Protein AF-A0A151BQZ2-F1 (afdb_monomer_lite)

Structure (mmCIF, N/CA/C/O backbone):
data_AF-A0A151BQZ2-F1
#
_entry.id   AF-A0A151BQZ2-F1
#
loop_
_atom_site.group_PDB
_atom_site.id
_atom_site.type_symbol
_atom_site.label_atom_id
_atom_site.label_alt_id
_atom_site.label_comp_id
_atom_site.label_asym_id
_atom_site.label_entity_id
_atom_site.label_seq_id
_atom_site.pdbx_PDB_ins_code
_atom_site.Cartn_x
_atom_site.Cartn_y
_atom_site.Cartn_z
_atom_site.occupancy
_atom_site.B_iso_or_equiv
_atom_site.auth_seq_id
_atom_site.auth_comp_id
_atom_site.auth_asym_id
_atom_site.auth_atom_id
_atom_site.pdbx_PDB_model_num
ATOM 1 N N . MET A 1 1 ? 20.965 14.943 -30.011 1.00 70.19 1 MET A N 1
ATOM 2 C CA . MET A 1 1 ? 21.160 14.294 -28.690 1.00 70.19 1 MET A CA 1
ATOM 3 C C . MET A 1 1 ? 22.653 14.067 -28.427 1.00 70.19 1 MET A C 1
ATOM 5 O O . MET A 1 1 ? 23.348 13.635 -29.338 1.00 70.19 1 MET A O 1
ATOM 9 N N . LYS A 1 2 ? 23.182 14.399 -27.236 1.00 81.81 2 LYS A N 1
ATOM 10 C CA . LYS A 1 2 ? 24.619 14.229 -26.914 1.00 81.81 2 LYS A CA 1
ATOM 11 C C . LYS A 1 2 ? 24.891 12.818 -26.370 1.00 81.81 2 LYS A C 1
ATOM 13 O O . LYS A 1 2 ? 24.291 12.429 -25.381 1.00 81.81 2 LYS A O 1
ATOM 18 N N . THR A 1 3 ? 25.839 12.090 -26.965 1.00 84.81 3 THR A N 1
ATOM 19 C CA . THR A 1 3 ? 26.200 10.702 -26.587 1.00 84.81 3 THR A CA 1
ATOM 20 C C . THR A 1 3 ? 27.447 10.594 -25.700 1.00 84.81 3 THR A C 1
ATOM 22 O O . THR A 1 3 ? 27.828 9.500 -25.300 1.00 84.81 3 THR A O 1
ATOM 25 N N . LYS A 1 4 ? 28.118 11.715 -25.408 1.00 88.12 4 LYS A N 1
ATOM 26 C CA . LYS A 1 4 ? 29.437 11.742 -24.754 1.00 88.12 4 LYS A CA 1
ATOM 27 C C . LYS A 1 4 ? 29.455 11.094 -23.351 1.00 88.12 4 LYS A C 1
ATOM 29 O O . LYS A 1 4 ? 30.358 10.299 -23.110 1.00 88.12 4 LYS A O 1
ATOM 34 N N . PRO A 1 5 ? 28.475 11.334 -22.453 1.00 89.81 5 PRO A N 1
ATOM 35 C CA . PRO A 1 5 ? 28.454 10.670 -21.143 1.00 89.81 5 PRO A CA 1
ATOM 36 C C . PRO A 1 5 ? 28.381 9.140 -21.241 1.00 89.81 5 PRO A C 1
ATOM 38 O O . PRO A 1 5 ? 29.105 8.442 -20.539 1.00 89.81 5 PRO A O 1
ATOM 41 N N . LEU A 1 6 ? 27.569 8.625 -22.170 1.00 89.31 6 LEU A N 1
ATOM 42 C CA . LEU A 1 6 ? 27.438 7.189 -22.423 1.00 89.31 6 LEU A CA 1
ATOM 43 C C . LEU A 1 6 ? 28.770 6.585 -22.885 1.00 89.31 6 LEU A C 1
ATOM 45 O O . LEU A 1 6 ? 29.186 5.553 -22.372 1.00 89.31 6 LEU A O 1
ATOM 49 N N . GLN A 1 7 ? 29.474 7.254 -23.803 1.00 88.38 7 GLN A N 1
ATOM 50 C CA . GLN A 1 7 ? 30.783 6.800 -24.293 1.00 88.38 7 GLN A CA 1
ATOM 51 C C . GLN A 1 7 ? 31.818 6.692 -23.166 1.00 88.38 7 GLN A C 1
ATOM 53 O O . GLN A 1 7 ? 32.560 5.715 -23.107 1.00 88.38 7 GLN A O 1
ATOM 58 N N . HIS A 1 8 ? 31.851 7.670 -22.254 1.00 90.62 8 HIS A N 1
ATOM 59 C CA . HIS A 1 8 ? 32.726 7.617 -21.082 1.00 90.62 8 HIS A CA 1
ATOM 60 C C . HIS A 1 8 ? 32.358 6.457 -20.151 1.00 90.62 8 HIS A C 1
ATOM 62 O O . HIS A 1 8 ? 33.247 5.718 -19.743 1.00 90.62 8 HIS A O 1
ATOM 68 N N . SER A 1 9 ? 31.067 6.239 -19.887 1.00 93.12 9 SER A N 1
ATOM 69 C CA . SER A 1 9 ? 30.604 5.133 -19.039 1.00 93.12 9 SER A CA 1
ATOM 70 C C . SER A 1 9 ? 31.004 3.758 -19.588 1.00 93.12 9 SER A C 1
ATOM 72 O O . SER A 1 9 ? 31.499 2.925 -18.832 1.00 93.12 9 SER A O 1
ATOM 74 N N . VAL A 1 10 ? 30.880 3.535 -20.903 1.00 93.25 10 VAL A N 1
ATOM 75 C CA . VAL A 1 10 ? 31.318 2.274 -21.528 1.00 93.25 10 VAL A CA 1
ATOM 76 C C . VAL A 1 10 ? 32.838 2.097 -21.446 1.00 93.25 10 VAL A C 1
ATOM 78 O O . VAL A 1 10 ? 33.323 0.986 -21.243 1.00 93.25 10 VAL A O 1
ATOM 81 N N . ASN A 1 11 ? 33.612 3.177 -21.570 1.00 91.81 11 ASN A N 1
ATOM 82 C CA . ASN A 1 11 ? 35.064 3.108 -21.405 1.00 91.81 11 ASN A CA 1
ATOM 83 C C . ASN A 1 11 ? 35.470 2.760 -19.969 1.00 91.81 11 ASN A C 1
ATOM 85 O O . ASN A 1 11 ? 36.360 1.934 -19.799 1.00 91.81 11 ASN A O 1
ATOM 89 N N . GLU A 1 12 ? 34.818 3.332 -18.955 1.00 95.06 12 GLU A N 1
ATOM 90 C CA . GLU A 1 12 ? 35.075 2.975 -17.552 1.00 95.06 12 GLU A CA 1
ATOM 91 C C . GLU A 1 12 ? 34.737 1.506 -17.261 1.00 95.06 12 GLU A C 1
ATOM 93 O O . GLU A 1 12 ? 35.521 0.815 -16.615 1.00 95.06 12 GLU A O 1
ATOM 98 N N . LEU A 1 13 ? 33.636 0.988 -17.816 1.00 95.38 13 LEU A N 1
ATOM 99 C CA . LEU A 1 13 ? 33.268 -0.426 -17.681 1.00 95.38 13 LEU A CA 1
ATOM 100 C C . LEU A 1 13 ? 34.326 -1.356 -18.309 1.00 95.38 13 LEU A C 1
ATOM 102 O O . LEU A 1 13 ? 34.741 -2.344 -17.704 1.00 95.38 13 LEU A O 1
ATOM 106 N N . ARG A 1 14 ? 34.844 -0.991 -19.489 1.00 92.81 14 ARG A N 1
ATOM 107 C CA . ARG A 1 14 ? 35.917 -1.745 -20.158 1.00 92.81 14 ARG A CA 1
ATOM 108 C C . ARG A 1 14 ? 37.260 -1.650 -19.445 1.00 92.81 14 ARG A C 1
ATOM 110 O O . ARG A 1 14 ? 38.003 -2.627 -19.446 1.00 92.81 14 ARG A O 1
ATOM 117 N N . ARG A 1 15 ? 37.574 -0.511 -18.815 1.00 94.94 15 ARG A N 1
ATOM 118 C CA . ARG A 1 15 ? 38.813 -0.327 -18.033 1.00 94.94 15 ARG A CA 1
ATOM 119 C C . ARG A 1 15 ? 38.936 -1.335 -16.894 1.00 94.94 15 ARG A C 1
ATOM 121 O O . ARG A 1 15 ? 40.051 -1.718 -16.562 1.00 94.94 15 ARG A O 1
ATOM 128 N N . ILE A 1 16 ? 37.811 -1.789 -16.344 1.00 97.00 16 ILE A N 1
ATOM 129 C CA . ILE A 1 16 ? 37.768 -2.825 -15.303 1.00 97.00 16 ILE A CA 1
ATOM 130 C C . ILE A 1 16 ? 37.546 -4.244 -15.860 1.00 97.00 16 ILE A C 1
ATOM 132 O O . ILE A 1 16 ? 37.281 -5.166 -15.096 1.00 97.00 16 ILE A O 1
ATOM 136 N N . GLY A 1 17 ? 37.650 -4.434 -17.180 1.00 96.12 17 GLY A N 1
ATOM 137 C CA . GLY A 1 17 ? 37.565 -5.745 -17.830 1.00 96.12 17 GLY A CA 1
ATOM 138 C C . GLY A 1 17 ? 36.151 -6.217 -18.185 1.00 96.12 17 GLY A C 1
ATOM 139 O O . GLY A 1 17 ? 35.987 -7.376 -18.558 1.00 96.12 17 GLY A O 1
ATOM 140 N N . ILE A 1 18 ? 35.130 -5.355 -18.100 1.00 96.62 18 ILE A N 1
ATOM 141 C CA . ILE A 1 18 ? 33.744 -5.716 -18.428 1.00 96.62 18 ILE A CA 1
ATOM 142 C C . ILE A 1 18 ? 33.370 -5.146 -19.805 1.00 96.62 18 ILE A C 1
ATOM 144 O O . ILE A 1 18 ? 33.335 -3.932 -20.012 1.00 96.62 18 ILE A O 1
ATOM 148 N N . GLN A 1 19 ? 33.060 -6.028 -20.757 1.00 94.94 19 GLN A N 1
ATOM 149 C CA . GLN A 1 19 ? 32.532 -5.659 -22.073 1.00 94.94 19 GLN A CA 1
ATOM 150 C C . GLN A 1 19 ? 30.997 -5.742 -22.041 1.00 94.94 19 GLN A C 1
ATOM 152 O O . GLN A 1 19 ? 30.468 -6.823 -21.786 1.00 94.94 19 GLN A O 1
ATOM 157 N N . PRO A 1 20 ? 30.260 -4.644 -22.292 1.00 95.19 20 PRO A N 1
ATOM 158 C CA . PRO A 1 20 ? 28.806 -4.717 -22.371 1.00 95.19 20 PRO A CA 1
ATOM 159 C C . PRO A 1 20 ? 28.365 -5.484 -23.625 1.00 95.19 20 PRO A C 1
ATOM 161 O O . PRO A 1 20 ? 28.900 -5.255 -24.709 1.00 95.19 20 PRO A O 1
ATOM 164 N N . ASP A 1 21 ? 27.354 -6.344 -23.482 1.00 96.00 21 ASP A N 1
ATOM 165 C CA . ASP A 1 21 ? 26.678 -7.033 -24.595 1.00 96.00 21 ASP A CA 1
ATOM 166 C C . ASP A 1 21 ? 25.493 -6.245 -25.167 1.00 96.00 21 ASP A C 1
ATOM 168 O O . ASP A 1 21 ? 25.066 -6.494 -26.295 1.00 96.00 21 ASP A O 1
ATOM 172 N N . ILE A 1 22 ? 24.941 -5.335 -24.360 1.00 97.00 22 ILE A N 1
ATOM 173 C CA . ILE A 1 22 ? 23.770 -4.501 -24.637 1.00 97.00 22 ILE A CA 1
ATOM 174 C C . ILE A 1 22 ? 24.026 -3.111 -24.056 1.00 97.00 22 ILE A C 1
ATOM 176 O O . ILE A 1 22 ? 24.584 -2.982 -22.965 1.00 97.00 22 ILE A O 1
ATOM 180 N N . ILE A 1 23 ? 23.561 -2.067 -24.744 1.00 96.88 23 ILE A N 1
ATOM 181 C CA . ILE A 1 23 ? 23.495 -0.708 -24.200 1.00 96.88 23 ILE A CA 1
ATOM 182 C C . ILE A 1 23 ? 22.044 -0.227 -24.220 1.00 96.88 23 ILE A C 1
ATOM 184 O O . ILE A 1 23 ? 21.424 -0.158 -25.277 1.00 96.88 23 ILE A O 1
ATOM 188 N N . VAL A 1 24 ? 21.527 0.175 -23.055 1.00 96.69 24 VAL A N 1
ATOM 189 C CA . VAL A 1 24 ? 20.210 0.819 -22.926 1.00 96.69 24 VAL A CA 1
ATOM 190 C C . VAL A 1 24 ? 20.401 2.309 -22.648 1.00 96.69 24 VAL A C 1
ATOM 192 O O . VAL A 1 24 ? 20.830 2.711 -21.567 1.00 96.69 24 VAL A O 1
ATOM 195 N N . ALA A 1 25 ? 20.085 3.153 -23.626 1.00 95.44 25 ALA A N 1
ATOM 196 C CA . ALA A 1 25 ? 20.197 4.600 -23.509 1.00 95.44 25 ALA A CA 1
ATOM 197 C C . ALA A 1 25 ? 18.932 5.202 -22.874 1.00 95.44 25 ALA A C 1
ATOM 199 O O . ALA A 1 25 ? 17.860 5.198 -23.482 1.00 95.44 25 ALA A O 1
ATOM 200 N N . ARG A 1 26 ? 19.050 5.777 -21.668 1.00 95.19 26 ARG A N 1
ATOM 201 C CA . ARG A 1 26 ? 17.966 6.548 -21.032 1.00 95.19 26 ARG A CA 1
ATOM 202 C C . ARG A 1 26 ? 17.868 7.943 -21.660 1.00 95.19 26 ARG A C 1
ATOM 204 O O . ARG A 1 26 ? 18.825 8.711 -21.588 1.00 95.19 26 ARG A O 1
ATOM 211 N N . CYS A 1 27 ? 16.732 8.276 -22.274 1.00 93.50 27 CYS A N 1
ATOM 212 C CA . CYS A 1 27 ? 16.537 9.522 -23.039 1.00 93.50 27 CYS A CA 1
ATOM 213 C C . CYS A 1 27 ? 15.151 10.148 -22.809 1.00 93.50 27 CYS A C 1
ATOM 215 O O . CYS A 1 27 ? 14.244 9.492 -22.320 1.00 93.50 27 CYS A O 1
ATOM 217 N N . ARG A 1 28 ? 14.934 11.424 -23.152 1.00 94.19 28 ARG A N 1
ATOM 218 C CA . ARG A 1 28 ? 13.567 11.990 -23.093 1.00 94.19 28 ARG A CA 1
ATOM 219 C C . ARG A 1 28 ? 12.670 11.412 -24.187 1.00 94.19 28 ARG A C 1
ATOM 221 O O . ARG A 1 28 ? 11.546 11.028 -23.903 1.00 94.19 28 ARG A O 1
ATOM 228 N N . GLU A 1 29 ? 13.219 11.288 -25.385 1.00 95.38 29 GLU A N 1
ATOM 229 C CA . GLU A 1 29 ? 12.544 10.830 -26.599 1.00 95.38 29 GLU A CA 1
ATOM 230 C C . GLU A 1 29 ? 13.321 9.669 -27.223 1.00 95.38 29 GLU A C 1
ATOM 232 O O . GLU A 1 29 ? 14.464 9.401 -26.830 1.00 95.38 29 GLU A O 1
ATOM 237 N N . MET A 1 30 ? 12.702 9.005 -28.200 1.00 95.75 30 MET A N 1
ATOM 238 C CA . MET A 1 30 ? 13.332 7.938 -28.971 1.00 95.75 30 MET A CA 1
ATOM 239 C C . MET A 1 30 ? 14.601 8.443 -29.673 1.00 95.75 30 MET A C 1
ATOM 241 O O . MET A 1 30 ? 14.641 9.552 -30.212 1.00 95.75 30 MET A O 1
ATOM 245 N N . ILE A 1 31 ? 15.660 7.634 -29.653 1.00 94.88 31 ILE A N 1
ATOM 246 C CA . ILE A 1 31 ? 16.925 7.971 -30.316 1.00 94.88 31 ILE A CA 1
ATOM 247 C C . ILE A 1 31 ? 16.833 7.750 -31.827 1.00 94.88 31 ILE A C 1
ATOM 249 O O . ILE A 1 31 ? 16.174 6.826 -32.293 1.00 94.88 31 ILE A O 1
ATOM 253 N N . THR A 1 32 ? 17.522 8.591 -32.599 1.00 96.12 32 THR A N 1
ATOM 254 C CA . THR A 1 32 ? 17.603 8.436 -34.056 1.00 96.12 32 THR A CA 1
ATOM 255 C C . THR A 1 32 ? 18.582 7.333 -34.446 1.00 96.12 32 THR A C 1
ATOM 257 O O . THR A 1 32 ? 19.487 6.980 -33.684 1.00 96.12 32 THR A O 1
ATOM 260 N N . GLU A 1 33 ? 18.474 6.853 -35.683 1.00 95.19 33 GLU A N 1
ATOM 261 C CA . GLU A 1 33 ? 19.383 5.837 -36.214 1.00 95.19 33 GLU A CA 1
ATOM 262 C C . GLU A 1 33 ? 20.858 6.280 -36.197 1.00 95.19 33 GLU A C 1
ATOM 264 O O . GLU A 1 33 ? 21.761 5.498 -35.912 1.00 95.19 33 GLU A O 1
ATOM 269 N N . ASP A 1 34 ? 21.131 7.566 -36.419 1.00 95.12 34 ASP A N 1
ATOM 270 C CA . ASP A 1 34 ? 22.487 8.116 -36.309 1.00 95.12 34 ASP A CA 1
ATOM 271 C C . ASP A 1 34 ? 23.064 7.972 -34.900 1.00 95.12 34 ASP A C 1
ATOM 273 O O . ASP A 1 34 ? 24.249 7.670 -34.723 1.00 95.12 34 ASP A O 1
ATOM 277 N N . VAL A 1 35 ? 22.222 8.173 -33.884 1.00 94.94 35 VAL A N 1
ATOM 278 C CA . VAL A 1 35 ? 22.607 8.009 -32.482 1.00 94.94 35 VAL A CA 1
ATOM 279 C C . VAL A 1 35 ? 22.845 6.531 -32.171 1.00 94.94 35 VAL A C 1
ATOM 281 O O . VAL A 1 35 ? 23.851 6.228 -31.530 1.00 94.94 35 VAL A O 1
ATOM 284 N N . ILE A 1 36 ? 22.002 5.625 -32.679 1.00 95.81 36 ILE A N 1
ATOM 285 C CA . ILE A 1 36 ? 22.179 4.166 -32.563 1.00 95.81 36 ILE A CA 1
ATOM 286 C C . ILE A 1 36 ? 23.521 3.739 -33.158 1.00 95.81 36 ILE A C 1
ATOM 288 O O . ILE A 1 36 ? 24.340 3.143 -32.456 1.00 95.81 36 ILE A O 1
ATOM 292 N N . ARG A 1 37 ? 23.804 4.118 -34.413 1.00 95.38 37 ARG A N 1
ATOM 293 C CA . ARG A 1 37 ? 25.077 3.813 -35.095 1.00 95.38 37 ARG A CA 1
ATOM 294 C C . ARG A 1 37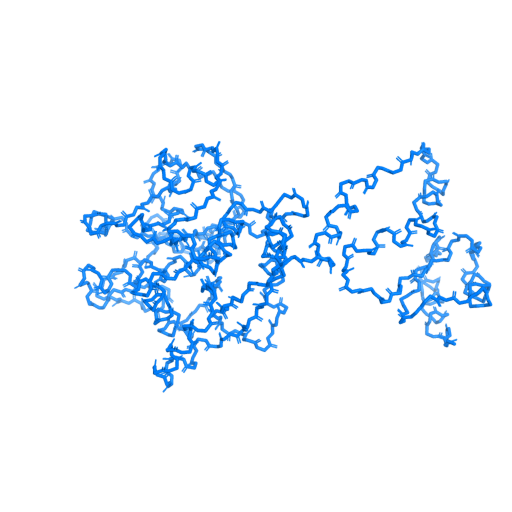 ? 26.282 4.301 -34.303 1.00 95.38 37 ARG A C 1
ATOM 296 O O . ARG A 1 37 ? 27.267 3.580 -34.155 1.00 95.38 37 ARG A O 1
ATOM 303 N N . LYS A 1 38 ? 26.198 5.518 -33.765 1.00 94.50 38 LYS A N 1
ATOM 304 C CA . LYS A 1 38 ? 27.265 6.097 -32.951 1.00 94.50 38 LYS A CA 1
ATOM 305 C C . LYS A 1 38 ? 27.467 5.309 -31.657 1.00 94.50 38 LYS A C 1
ATOM 307 O O . LYS A 1 38 ? 28.601 4.986 -31.322 1.00 94.50 38 LYS A O 1
ATOM 312 N N . ILE A 1 39 ? 26.396 5.000 -30.928 1.00 95.25 39 ILE A N 1
ATOM 313 C CA . ILE A 1 39 ? 26.475 4.231 -29.679 1.00 95.25 39 ILE A CA 1
ATOM 314 C C . ILE A 1 39 ? 27.062 2.839 -29.938 1.00 95.25 39 ILE A C 1
ATOM 316 O O . ILE A 1 39 ? 27.994 2.457 -29.236 1.00 95.25 39 ILE A O 1
ATOM 320 N N . ALA A 1 40 ? 26.589 2.138 -30.970 1.00 95.62 40 ALA A N 1
ATOM 321 C CA . ALA A 1 40 ? 27.089 0.823 -31.368 1.00 95.62 40 ALA A CA 1
ATOM 322 C C . ALA A 1 40 ? 28.599 0.850 -31.664 1.00 95.62 40 ALA A C 1
ATOM 324 O O . ALA A 1 40 ? 29.358 0.054 -31.111 1.00 95.62 40 ALA A O 1
ATOM 325 N N . LEU A 1 41 ? 29.055 1.832 -32.454 1.00 93.62 41 LEU A N 1
ATOM 326 C CA . LEU A 1 41 ? 30.469 2.001 -32.802 1.00 93.62 41 LEU A CA 1
ATOM 327 C C . LEU A 1 41 ? 31.354 2.208 -31.563 1.00 93.62 41 LEU A C 1
ATOM 329 O O . LEU A 1 41 ? 32.346 1.505 -31.385 1.00 93.62 41 LEU A O 1
ATOM 333 N N . PHE A 1 42 ? 30.999 3.160 -30.694 1.00 90.19 42 PHE A N 1
ATOM 334 C CA . PHE A 1 42 ? 31.798 3.453 -29.499 1.00 90.19 42 PHE A CA 1
ATOM 335 C C . PHE A 1 42 ? 31.700 2.354 -28.436 1.00 90.19 42 PHE A C 1
ATOM 337 O O . PHE A 1 42 ? 32.659 2.142 -27.690 1.00 90.19 42 PHE A O 1
ATOM 344 N N . GLY A 1 43 ? 30.557 1.668 -28.372 1.00 91.88 43 GLY A N 1
ATOM 345 C CA . GLY A 1 43 ? 30.331 0.534 -27.486 1.00 91.88 43 GLY A CA 1
ATOM 346 C C . GLY A 1 43 ? 30.988 -0.761 -27.958 1.00 91.88 43 GLY A C 1
ATOM 347 O O . GLY A 1 43 ? 31.163 -1.671 -27.151 1.00 91.88 43 GLY A O 1
ATOM 348 N N . THR A 1 44 ? 31.386 -0.828 -29.233 1.00 93.75 44 THR A N 1
ATOM 349 C CA . THR A 1 44 ? 31.904 -2.047 -29.872 1.00 93.75 44 THR A CA 1
ATOM 350 C C . THR A 1 44 ? 30.892 -3.199 -29.765 1.00 93.75 44 THR A C 1
ATOM 352 O O . THR A 1 44 ? 31.245 -4.334 -29.465 1.00 93.75 44 THR A O 1
ATOM 355 N N . ILE A 1 45 ? 29.613 -2.886 -29.995 1.00 95.25 45 ILE A N 1
ATOM 356 C CA . ILE A 1 45 ? 28.490 -3.834 -29.985 1.00 95.25 45 ILE A CA 1
ATOM 357 C C . ILE A 1 45 ? 27.684 -3.709 -31.283 1.00 95.25 45 ILE A C 1
ATOM 359 O O . ILE A 1 45 ? 27.746 -2.659 -31.932 1.00 95.25 45 ILE A O 1
ATOM 363 N N . PRO A 1 46 ? 26.929 -4.743 -31.691 1.00 96.75 46 PRO A N 1
ATOM 364 C CA . PRO A 1 46 ? 26.088 -4.649 -32.878 1.00 96.75 46 PRO A CA 1
ATOM 365 C C . PRO A 1 46 ? 24.938 -3.641 -32.685 1.00 96.75 46 PRO A C 1
ATOM 367 O O . PRO A 1 46 ? 24.572 -3.295 -31.561 1.00 96.75 46 PRO A O 1
ATOM 370 N N . ARG A 1 47 ? 24.370 -3.129 -33.786 1.00 96.56 47 ARG A N 1
ATOM 371 C CA . ARG A 1 47 ? 23.332 -2.074 -33.740 1.00 96.56 47 ARG A CA 1
ATOM 372 C C . ARG A 1 47 ? 22.059 -2.563 -33.061 1.00 96.56 47 ARG A C 1
ATOM 374 O O . ARG A 1 47 ? 21.476 -1.829 -32.274 1.00 96.56 47 ARG A O 1
ATOM 381 N N . GLU A 1 48 ? 21.692 -3.814 -33.309 1.00 96.25 48 GLU A N 1
ATOM 382 C CA . GLU A 1 48 ? 20.564 -4.501 -32.679 1.00 96.25 48 GLU A CA 1
ATOM 383 C C . GLU A 1 48 ? 20.722 -4.705 -31.160 1.00 96.25 48 GLU A C 1
ATOM 385 O O . GLU A 1 48 ? 19.781 -5.140 -30.509 1.00 96.25 48 GLU A O 1
ATOM 390 N N . ALA A 1 49 ? 21.887 -4.383 -30.585 1.00 97.50 49 ALA A N 1
ATOM 391 C CA . ALA A 1 49 ? 22.144 -4.413 -29.145 1.00 97.50 49 ALA A CA 1
ATOM 392 C C . ALA A 1 49 ? 22.008 -3.040 -28.464 1.00 97.50 49 ALA A C 1
ATOM 394 O O . ALA A 1 49 ? 22.324 -2.896 -27.278 1.00 97.50 49 ALA A O 1
ATOM 395 N N . VAL A 1 50 ? 21.603 -2.010 -29.212 1.00 97.75 50 VAL A N 1
ATOM 396 C CA . VAL A 1 50 ? 21.390 -0.656 -28.699 1.00 97.75 50 VAL A CA 1
ATOM 397 C C . VAL A 1 50 ? 19.893 -0.401 -28.575 1.00 97.75 50 VAL A C 1
ATOM 399 O O . VAL A 1 50 ? 19.193 -0.293 -29.576 1.00 97.75 50 VAL A O 1
ATOM 402 N N . PHE A 1 51 ? 19.420 -0.231 -27.344 1.00 98.06 51 PHE A N 1
ATOM 403 C CA . PHE A 1 51 ? 18.015 0.047 -27.039 1.00 98.06 51 PHE A CA 1
ATOM 404 C C . PHE A 1 51 ? 17.851 1.430 -26.416 1.00 98.06 51 PHE A C 1
ATOM 406 O O . PHE A 1 51 ? 18.766 1.975 -25.792 1.00 98.06 51 PHE A O 1
ATOM 413 N N . CYS A 1 52 ? 16.659 1.998 -26.536 1.00 97.25 52 CYS A N 1
ATOM 414 C CA . CYS A 1 52 ? 16.285 3.265 -25.933 1.00 97.25 52 CYS A CA 1
ATOM 415 C C . CYS A 1 52 ? 15.214 3.068 -24.863 1.00 97.25 52 CYS A C 1
ATOM 417 O O . CYS A 1 52 ? 14.103 2.621 -25.136 1.00 97.25 52 CYS A O 1
ATOM 419 N N . SER A 1 53 ? 15.531 3.481 -23.639 1.00 96.88 53 SER A N 1
ATOM 420 C CA . SER A 1 53 ? 14.544 3.673 -22.580 1.00 96.88 53 SER A CA 1
ATOM 421 C C . SER A 1 53 ? 14.162 5.154 -22.561 1.00 96.88 53 SER A C 1
ATOM 423 O O . SER A 1 53 ? 14.788 5.972 -21.873 1.00 96.88 53 SER A O 1
ATOM 425 N N . TYR A 1 54 ? 13.189 5.541 -23.386 1.00 95.94 54 TYR A N 1
ATOM 426 C CA . TYR A 1 54 ? 12.706 6.923 -23.432 1.00 95.94 54 TYR A CA 1
ATOM 427 C C . TYR A 1 54 ? 11.686 7.213 -22.320 1.00 95.94 54 TYR A C 1
ATOM 429 O O . TYR A 1 54 ? 11.211 6.303 -21.640 1.00 95.94 54 TYR A O 1
ATOM 437 N N . THR A 1 55 ? 11.402 8.493 -22.054 1.00 95.56 55 THR A N 1
ATOM 438 C CA . THR A 1 55 ? 10.449 8.866 -21.001 1.00 95.56 55 THR A CA 1
ATOM 439 C C . THR A 1 55 ? 9.042 8.461 -21.423 1.00 95.56 55 THR A C 1
ATOM 441 O O . THR A 1 55 ? 8.558 8.892 -22.464 1.00 95.56 55 THR A O 1
ATOM 444 N N . VAL A 1 56 ? 8.386 7.660 -20.589 1.00 94.38 56 VAL A N 1
ATOM 445 C CA . VAL A 1 56 ? 6.997 7.221 -20.758 1.00 94.38 56 VAL A CA 1
ATOM 446 C C . VAL A 1 56 ? 6.158 7.651 -19.551 1.00 94.38 56 VAL A C 1
ATOM 448 O O . VAL A 1 56 ? 6.725 7.809 -18.467 1.00 94.38 56 VAL A O 1
ATOM 451 N N . PRO A 1 57 ? 4.829 7.827 -19.702 1.00 89.38 57 PRO A N 1
ATOM 452 C CA . PRO A 1 57 ? 3.954 8.245 -18.601 1.00 89.38 57 PRO A CA 1
ATOM 453 C C . PRO A 1 57 ? 3.934 7.267 -17.419 1.00 89.38 57 PRO A C 1
ATOM 455 O O . PRO A 1 57 ? 3.694 7.673 -16.286 1.00 89.38 57 PRO A O 1
ATOM 458 N N . SER A 1 58 ? 4.195 5.982 -17.677 1.00 92.38 58 SER A N 1
ATOM 459 C CA . SER A 1 58 ? 4.165 4.919 -16.676 1.00 92.38 58 SER A CA 1
ATOM 460 C C . SER A 1 58 ? 5.350 3.968 -16.826 1.00 92.38 58 SER A C 1
ATOM 462 O O . SER A 1 58 ? 5.659 3.510 -17.928 1.00 92.38 58 SER A O 1
ATOM 464 N N . VAL A 1 59 ? 5.983 3.606 -15.703 1.00 93.25 59 VAL A N 1
ATOM 465 C CA . VAL A 1 59 ? 7.081 2.622 -15.667 1.00 93.25 59 VAL A CA 1
ATOM 466 C C . VAL A 1 59 ? 6.650 1.259 -16.218 1.00 93.25 59 VAL A C 1
ATOM 468 O O . VAL A 1 59 ? 7.455 0.552 -16.819 1.00 93.25 59 VAL A O 1
ATOM 471 N N . TYR A 1 60 ? 5.364 0.915 -16.112 1.00 95.56 60 TYR A N 1
ATOM 472 C CA . TYR A 1 60 ? 4.829 -0.347 -16.626 1.00 95.56 60 TYR A CA 1
ATOM 473 C C . TYR A 1 60 ? 4.833 -0.428 -18.156 1.00 95.56 60 TYR A C 1
ATOM 475 O O . TYR A 1 60 ? 4.723 -1.518 -18.709 1.00 95.56 60 TYR A O 1
ATOM 483 N N . LYS A 1 61 ? 5.006 0.696 -18.859 1.00 95.88 61 LYS A N 1
ATOM 484 C CA . LYS A 1 61 ? 5.165 0.724 -20.318 1.00 95.88 61 LYS A CA 1
ATOM 485 C C . LYS A 1 61 ? 6.588 0.382 -20.763 1.00 95.88 61 LYS A C 1
ATOM 487 O O . LYS A 1 61 ? 6.779 -0.041 -21.898 1.00 95.88 61 LYS A O 1
ATOM 492 N N . VAL A 1 62 ? 7.578 0.508 -19.870 1.00 96.62 62 VAL A N 1
ATOM 493 C CA . VAL A 1 62 ? 9.001 0.279 -20.178 1.00 96.62 62 VAL A CA 1
ATOM 494 C C . VAL A 1 62 ? 9.271 -1.122 -20.754 1.00 96.62 62 VAL A C 1
ATOM 496 O O . VAL A 1 62 ? 9.960 -1.199 -21.769 1.00 96.62 62 VAL A O 1
ATOM 499 N N . PRO A 1 63 ? 8.722 -2.224 -20.201 1.00 95.44 63 PRO A N 1
ATOM 500 C CA . PRO A 1 63 ? 8.911 -3.549 -20.791 1.00 95.44 63 PRO A CA 1
ATOM 501 C C . PRO A 1 63 ? 8.386 -3.654 -22.229 1.00 95.44 63 PRO A C 1
ATOM 503 O O . PRO A 1 63 ? 9.068 -4.222 -23.074 1.00 95.44 63 PRO A O 1
ATOM 506 N N . LEU A 1 64 ? 7.224 -3.053 -22.522 1.00 95.88 64 LEU A N 1
ATOM 507 C CA . LEU A 1 64 ? 6.613 -3.084 -23.856 1.00 95.88 64 LEU A CA 1
ATOM 508 C C . LEU A 1 64 ? 7.477 -2.351 -24.884 1.00 95.88 64 LEU A C 1
ATOM 510 O O . LEU A 1 64 ? 7.768 -2.905 -25.934 1.00 95.88 64 LEU A O 1
ATOM 514 N N . ILE A 1 65 ? 7.941 -1.138 -24.563 1.00 96.12 65 ILE A N 1
ATOM 515 C CA . ILE A 1 65 ? 8.736 -0.335 -25.508 1.00 96.12 65 ILE A CA 1
ATOM 516 C C . ILE A 1 65 ? 10.113 -0.947 -25.776 1.00 96.12 65 ILE A C 1
ATOM 518 O O . ILE A 1 65 ? 10.669 -0.753 -26.853 1.00 96.12 65 ILE A O 1
ATOM 522 N N . LEU A 1 66 ? 10.699 -1.647 -24.799 1.00 96.75 66 LEU A N 1
ATOM 523 C CA . LEU A 1 66 ? 11.990 -2.314 -24.970 1.00 96.75 66 LEU A CA 1
ATOM 524 C C . LEU A 1 66 ? 11.831 -3.580 -25.813 1.00 96.75 66 LEU A C 1
ATOM 526 O O . LEU A 1 66 ? 12.668 -3.858 -26.669 1.00 96.75 66 LEU A O 1
ATOM 530 N N . ASP A 1 67 ? 10.745 -4.321 -25.607 1.00 95.25 67 ASP A N 1
ATOM 531 C CA . ASP A 1 67 ? 10.449 -5.509 -26.401 1.00 95.25 67 ASP A CA 1
ATOM 532 C C . ASP A 1 67 ? 10.043 -5.165 -27.842 1.00 95.25 67 ASP A C 1
ATOM 534 O O . ASP A 1 67 ? 10.504 -5.819 -28.770 1.00 95.25 67 ASP A O 1
ATOM 538 N N . GLU A 1 68 ? 9.308 -4.066 -28.057 1.00 94.94 68 GLU A N 1
ATOM 539 C CA . GLU A 1 68 ? 9.000 -3.516 -29.391 1.00 94.94 68 GLU A CA 1
ATOM 540 C C . GLU A 1 68 ? 10.265 -3.126 -30.181 1.00 94.94 68 GLU A C 1
ATOM 542 O O . GLU A 1 68 ? 10.249 -3.119 -31.410 1.00 94.94 68 GLU A O 1
ATOM 547 N N . GLN A 1 69 ? 11.382 -2.854 -29.495 1.00 96.50 69 GLN A N 1
ATOM 548 C CA . GLN A 1 69 ? 12.700 -2.636 -30.108 1.00 96.50 69 GLN A CA 1
ATOM 549 C C . GLN A 1 69 ? 13.489 -3.939 -30.352 1.00 96.50 69 GLN A C 1
ATOM 551 O O . GLN A 1 69 ? 14.614 -3.884 -30.843 1.00 96.50 69 GLN A O 1
ATOM 556 N N . GLY A 1 70 ? 12.941 -5.106 -30.000 1.00 95.00 70 GLY A N 1
ATOM 557 C CA . GLY A 1 70 ? 13.577 -6.417 -30.172 1.00 95.00 70 GLY A CA 1
ATOM 558 C C . GLY A 1 70 ? 14.488 -6.853 -29.018 1.00 95.00 70 GLY A C 1
ATOM 559 O O . GLY A 1 70 ? 15.260 -7.802 -29.176 1.00 95.00 70 GLY A O 1
ATOM 560 N N . MET A 1 71 ? 14.424 -6.196 -27.849 1.00 95.94 71 MET A N 1
ATOM 561 C CA . MET A 1 71 ? 15.331 -6.493 -26.729 1.00 95.94 71 MET A CA 1
ATOM 562 C C . MET A 1 71 ? 15.195 -7.927 -26.210 1.00 95.94 71 MET A C 1
ATOM 564 O O . MET A 1 71 ? 16.211 -8.585 -25.971 1.00 95.94 71 MET A O 1
ATOM 568 N N . GLY A 1 72 ? 13.967 -8.437 -26.066 1.00 94.50 72 GLY A N 1
ATOM 569 C CA . GLY A 1 72 ? 13.727 -9.811 -25.621 1.00 94.50 72 GLY A CA 1
ATOM 570 C C . GLY A 1 72 ? 14.318 -10.849 -26.579 1.00 94.50 72 GLY A C 1
ATOM 571 O O . GLY A 1 72 ? 15.016 -11.772 -26.148 1.00 94.50 72 GLY A O 1
ATOM 572 N N . GLU A 1 73 ? 14.109 -10.662 -27.886 1.00 94.19 73 GLU A N 1
ATOM 573 C CA . GLU A 1 73 ? 14.654 -11.536 -28.931 1.00 94.19 73 GLU A CA 1
ATOM 574 C C . GLU A 1 73 ? 16.187 -11.510 -28.954 1.00 94.19 73 GLU A C 1
ATOM 576 O O . GLU A 1 73 ? 16.823 -12.570 -28.992 1.00 94.19 73 GLU A O 1
ATOM 581 N N . TYR A 1 74 ? 16.793 -10.322 -28.859 1.00 95.94 74 TYR A N 1
ATOM 582 C CA . TYR A 1 74 ? 18.247 -10.181 -28.821 1.00 95.94 74 TYR A CA 1
ATOM 583 C C . TYR A 1 74 ? 18.859 -10.894 -27.607 1.00 95.94 74 TYR A C 1
ATOM 585 O O . TYR A 1 74 ? 19.837 -11.629 -27.758 1.00 95.94 74 TYR A O 1
ATOM 593 N N . ILE A 1 75 ? 18.266 -10.740 -26.415 1.00 95.44 75 ILE A N 1
ATOM 594 C CA . ILE A 1 75 ? 18.729 -11.421 -25.194 1.00 95.44 75 ILE A CA 1
ATOM 595 C C . ILE A 1 75 ? 18.662 -12.944 -25.362 1.00 95.44 75 ILE A C 1
ATOM 597 O O . ILE A 1 75 ? 19.639 -13.631 -25.055 1.00 95.44 75 ILE A O 1
ATOM 601 N N . CYS A 1 76 ? 17.554 -13.478 -25.890 1.00 95.50 76 CYS A N 1
ATOM 602 C CA . CYS A 1 76 ? 17.414 -14.920 -26.112 1.00 95.50 76 CYS A CA 1
ATOM 603 C C . CYS A 1 76 ? 18.480 -15.443 -27.079 1.00 95.50 76 CYS A C 1
ATOM 605 O O . CYS A 1 76 ? 19.162 -16.421 -26.774 1.00 95.50 76 CYS A O 1
ATOM 607 N N . LYS A 1 77 ? 18.688 -14.747 -28.205 1.00 94.56 77 LYS A N 1
ATOM 608 C CA . LYS A 1 77 ? 19.730 -15.083 -29.183 1.00 94.56 77 LYS A CA 1
ATOM 609 C C . LYS A 1 77 ? 21.124 -15.051 -28.552 1.00 94.56 77 LYS A C 1
ATOM 611 O O . LYS A 1 77 ? 21.899 -15.986 -28.732 1.00 94.56 77 LYS A O 1
ATOM 616 N N . ARG A 1 78 ? 21.445 -13.997 -27.794 1.00 95.06 78 ARG A N 1
ATOM 617 C CA . ARG A 1 78 ? 22.773 -13.795 -27.191 1.00 95.06 78 ARG A CA 1
ATOM 618 C C . ARG A 1 78 ? 23.120 -14.859 -26.150 1.00 95.06 78 ARG A C 1
ATOM 620 O O . ARG A 1 78 ? 24.289 -15.236 -26.055 1.00 95.06 78 ARG A O 1
ATOM 627 N N . LEU A 1 79 ? 22.121 -15.329 -25.402 1.00 96.62 79 LEU A N 1
ATOM 628 C CA . LEU A 1 79 ? 22.247 -16.361 -24.368 1.00 96.62 79 LEU A CA 1
ATOM 629 C C . LEU A 1 79 ? 21.993 -17.787 -24.886 1.00 96.62 79 LEU A C 1
ATOM 631 O O . LEU A 1 79 ? 22.038 -18.726 -24.098 1.00 96.62 79 LEU A O 1
ATOM 635 N N . SER A 1 80 ? 21.738 -17.967 -26.188 1.00 96.56 80 SER A N 1
ATOM 636 C CA . SER A 1 80 ? 21.362 -19.262 -26.786 1.00 96.56 80 SER A CA 1
ATOM 637 C C . SER A 1 80 ? 20.134 -19.907 -26.124 1.00 96.56 80 SER A C 1
ATOM 639 O O . SER A 1 80 ? 20.054 -21.126 -25.977 1.00 96.56 80 SER A O 1
ATOM 641 N N . LEU A 1 81 ? 19.169 -19.083 -25.708 1.00 96.12 81 LEU A N 1
ATOM 642 C CA . LEU A 1 81 ? 17.899 -19.536 -25.146 1.00 96.12 81 LEU A CA 1
ATOM 643 C C . LEU A 1 81 ? 16.879 -19.814 -26.263 1.00 96.12 81 LEU A C 1
ATOM 645 O O . LEU A 1 81 ? 16.911 -19.147 -27.302 1.00 96.12 81 LEU A O 1
ATOM 649 N N . PRO A 1 82 ? 15.936 -20.755 -26.060 1.00 92.56 82 PRO A N 1
ATOM 650 C CA . PRO A 1 82 ? 14.863 -21.002 -27.015 1.00 92.56 82 PRO A CA 1
ATOM 651 C C . PRO A 1 82 ? 14.060 -19.731 -27.301 1.00 92.56 82 PRO A C 1
ATOM 653 O O . PRO A 1 82 ? 13.644 -19.030 -26.376 1.00 92.56 82 PRO A O 1
ATOM 656 N N . LYS A 1 83 ? 13.797 -19.456 -28.584 1.00 84.56 83 LYS A N 1
ATOM 657 C CA . LYS A 1 83 ? 12.911 -18.357 -28.975 1.00 84.56 83 LYS A CA 1
ATOM 658 C C . LYS A 1 83 ? 11.502 -18.644 -28.459 1.00 84.56 83 LYS A C 1
ATOM 660 O O . LYS A 1 83 ? 10.930 -19.694 -28.751 1.00 84.56 83 LYS A O 1
ATOM 665 N N . LYS A 1 84 ? 10.941 -17.696 -27.711 1.00 83.81 84 LYS A N 1
ATOM 666 C CA . LYS A 1 84 ? 9.558 -17.732 -27.239 1.00 83.81 84 LYS A CA 1
ATOM 667 C C . LYS A 1 84 ? 8.905 -16.386 -27.514 1.00 83.81 84 LYS A C 1
ATOM 669 O O . LYS A 1 84 ? 9.436 -15.359 -27.109 1.00 83.81 84 LYS A O 1
ATOM 674 N N . GLU A 1 85 ? 7.755 -16.415 -28.174 1.00 86.00 85 GLU A N 1
ATOM 675 C CA . GLU A 1 85 ? 6.911 -15.233 -28.352 1.00 86.00 85 GLU A CA 1
ATOM 676 C C . GLU A 1 85 ? 6.361 -14.795 -26.978 1.00 86.00 85 GLU A C 1
ATOM 678 O O . GLU A 1 85 ? 5.732 -15.609 -26.282 1.00 86.00 85 GLU A O 1
ATOM 683 N N . PRO A 1 86 ? 6.616 -13.553 -26.532 1.00 88.19 86 PRO A N 1
ATOM 684 C CA . PRO A 1 86 ? 6.107 -13.066 -25.260 1.00 88.19 86 PRO A CA 1
ATOM 685 C C . PRO A 1 86 ? 4.591 -12.838 -25.326 1.00 88.19 86 PRO A C 1
ATOM 687 O O . PRO A 1 86 ? 4.065 -12.197 -26.234 1.00 88.19 86 PRO A O 1
ATOM 690 N N . SER A 1 87 ? 3.867 -13.328 -24.317 1.00 91.75 87 SER A N 1
ATOM 691 C CA . SER A 1 87 ? 2.436 -13.042 -24.171 1.00 91.75 87 SER A CA 1
ATOM 692 C C . SER A 1 87 ? 2.240 -11.731 -23.414 1.00 91.75 87 SER A C 1
ATOM 694 O O . SER A 1 87 ? 2.295 -11.689 -22.186 1.00 91.75 87 SER A O 1
ATOM 696 N N . TRP A 1 88 ? 2.002 -10.648 -24.153 1.00 94.31 88 TRP A N 1
ATOM 697 C CA . TRP A 1 88 ? 1.808 -9.310 -23.586 1.00 94.31 88 TRP A CA 1
ATOM 698 C C . TRP A 1 88 ? 0.353 -8.959 -23.258 1.00 94.31 88 TRP A C 1
ATOM 700 O O . TRP A 1 88 ? 0.101 -7.862 -22.768 1.00 94.31 88 TRP A O 1
ATOM 710 N N . GLY A 1 89 ? -0.610 -9.847 -23.525 1.00 95.25 89 GLY A N 1
ATOM 711 C CA . GLY A 1 89 ? -2.042 -9.532 -23.439 1.00 95.25 89 GLY A CA 1
ATOM 712 C C . GLY A 1 89 ? -2.463 -8.961 -22.082 1.00 95.25 89 GLY A C 1
ATOM 713 O O . GLY A 1 89 ? -3.054 -7.884 -22.020 1.00 95.25 89 GLY A O 1
ATOM 714 N N . ASP A 1 90 ? -2.124 -9.653 -20.994 1.00 94.06 90 ASP A N 1
ATOM 715 C CA . ASP A 1 90 ? -2.484 -9.245 -19.629 1.00 94.06 90 ASP A CA 1
ATOM 716 C C . ASP A 1 90 ? -1.785 -7.941 -19.229 1.00 94.06 90 ASP A C 1
ATOM 718 O O . ASP A 1 90 ? -2.402 -7.039 -18.662 1.00 94.06 90 ASP A O 1
ATOM 722 N N . TRP A 1 91 ? -0.509 -7.810 -19.595 1.00 95.94 91 TRP A N 1
ATOM 723 C CA . TRP A 1 91 ? 0.297 -6.633 -19.289 1.00 95.94 91 TRP A CA 1
ATOM 724 C C . TRP A 1 91 ? -0.190 -5.391 -20.040 1.00 95.94 91 TRP A C 1
ATOM 726 O O . TRP A 1 91 ? -0.337 -4.334 -19.434 1.00 95.94 91 TRP A O 1
ATOM 736 N N . ARG A 1 92 ? -0.518 -5.514 -21.336 1.00 95.81 92 ARG A N 1
ATOM 737 C CA . ARG A 1 92 ? -1.103 -4.422 -22.130 1.00 95.81 92 ARG A CA 1
ATOM 738 C C . ARG A 1 92 ? -2.435 -3.970 -21.536 1.00 95.81 92 ARG A C 1
ATOM 740 O O . ARG A 1 92 ? -2.637 -2.771 -21.402 1.00 95.81 92 ARG A O 1
ATOM 747 N N . ARG A 1 93 ? -3.303 -4.896 -21.101 1.00 95.06 93 ARG A N 1
ATOM 748 C CA . ARG A 1 93 ? -4.562 -4.538 -20.414 1.00 95.06 93 ARG A CA 1
ATOM 749 C C . ARG A 1 93 ? -4.321 -3.802 -19.098 1.00 95.06 93 ARG A C 1
ATOM 751 O O . ARG A 1 93 ? -5.044 -2.861 -18.790 1.00 95.06 93 ARG A O 1
ATOM 758 N N . PHE A 1 94 ? -3.318 -4.209 -18.326 1.00 95.81 94 PHE A N 1
ATOM 759 C CA . PHE A 1 94 ? -2.952 -3.511 -17.096 1.00 95.81 94 PHE A CA 1
ATOM 760 C C . PHE A 1 94 ? -2.403 -2.100 -17.365 1.00 95.81 94 PHE A C 1
ATOM 762 O O . PHE A 1 94 ? -2.837 -1.147 -16.722 1.00 95.81 94 PHE A O 1
ATOM 769 N N . VAL A 1 95 ? -1.496 -1.948 -18.336 1.00 96.06 95 VAL A N 1
ATOM 770 C CA . VAL A 1 95 ? -0.968 -0.634 -18.745 1.00 96.06 95 VAL A CA 1
ATOM 771 C C . VAL A 1 95 ? -2.099 0.271 -19.234 1.00 96.06 95 VAL A C 1
ATOM 773 O O . VAL A 1 95 ? -2.161 1.425 -18.825 1.00 96.06 95 VAL A O 1
ATOM 776 N N . GLU A 1 96 ? -3.031 -0.264 -20.021 1.00 95.12 96 GLU A N 1
ATOM 777 C CA . GLU A 1 96 ? -4.205 0.465 -20.509 1.00 95.12 96 GLU A CA 1
ATOM 778 C C . GLU A 1 96 ? -5.085 0.977 -19.359 1.00 95.12 96 GLU A C 1
ATOM 780 O O . GLU A 1 96 ? -5.454 2.148 -19.340 1.00 95.12 96 GLU A O 1
ATOM 785 N N . LYS A 1 97 ? -5.356 0.139 -18.347 1.00 95.44 97 LYS A N 1
ATOM 786 C CA . LYS A 1 97 ? -6.094 0.539 -17.133 1.00 95.44 97 LYS A CA 1
ATOM 787 C C . LYS A 1 97 ? -5.403 1.681 -16.366 1.00 95.44 97 LYS A C 1
ATOM 789 O O . LYS A 1 97 ? -6.086 2.497 -15.752 1.00 95.44 97 LYS A O 1
ATOM 794 N N . ILE A 1 98 ? -4.068 1.734 -16.383 1.00 95.06 98 ILE A N 1
ATOM 795 C CA . ILE A 1 98 ? -3.275 2.796 -15.739 1.00 95.06 98 ILE A CA 1
ATOM 796 C C . ILE A 1 98 ? -3.275 4.088 -16.571 1.00 95.06 98 ILE A C 1
ATOM 798 O O . ILE A 1 98 ? -3.414 5.175 -16.007 1.00 95.06 98 ILE A O 1
ATOM 802 N N . GLU A 1 99 ? -3.084 3.993 -17.890 1.00 94.81 99 GLU A N 1
ATOM 803 C CA . GLU A 1 99 ? -2.984 5.167 -18.771 1.00 94.81 99 GLU A CA 1
ATOM 804 C C . GLU A 1 99 ? -4.360 5.808 -19.031 1.00 94.81 99 GLU A C 1
ATOM 806 O O . GLU A 1 99 ? -4.457 7.039 -19.035 1.00 94.81 99 GLU A O 1
ATOM 811 N N . ASN A 1 100 ? -5.422 4.998 -19.134 1.00 95.81 100 ASN A N 1
ATOM 812 C CA . ASN A 1 100 ? -6.784 5.423 -19.481 1.00 95.81 100 ASN A CA 1
ATOM 813 C C . ASN A 1 100 ? -7.825 5.064 -18.392 1.00 95.81 100 ASN A C 1
ATOM 815 O O . ASN A 1 100 ? -8.743 4.272 -18.632 1.00 95.81 100 ASN A O 1
ATOM 819 N N . PRO A 1 101 ? -7.713 5.638 -17.178 1.00 96.19 101 PRO A N 1
ATOM 820 C CA . PRO A 1 101 ? -8.683 5.426 -16.111 1.00 96.19 101 PRO A CA 1
ATOM 821 C C . PRO A 1 101 ? -10.012 6.135 -16.414 1.00 96.19 101 PRO A C 1
ATOM 823 O O . PRO A 1 101 ? -10.043 7.194 -17.039 1.00 96.19 101 PRO A O 1
ATOM 826 N N . ARG A 1 102 ? -11.122 5.561 -15.937 1.00 97.00 102 ARG A N 1
ATOM 827 C CA . ARG A 1 102 ? -12.480 6.119 -16.095 1.00 97.00 102 ARG A CA 1
ATOM 828 C C . ARG A 1 102 ? -12.845 7.116 -15.001 1.00 97.00 102 ARG A C 1
ATOM 830 O O . ARG A 1 102 ? -13.703 7.968 -15.211 1.00 97.00 102 ARG A O 1
ATOM 837 N N . TYR A 1 103 ? -12.229 6.968 -13.836 1.00 98.00 103 TYR A N 1
ATOM 838 C CA . TYR A 1 103 ? -12.516 7.749 -12.641 1.00 98.00 103 TYR A CA 1
ATOM 839 C C . TYR A 1 103 ? -11.218 8.218 -11.994 1.00 98.00 103 TYR A C 1
ATOM 841 O O . TYR A 1 103 ? -10.161 7.639 -12.229 1.00 98.00 103 TYR A O 1
ATOM 849 N N . ASP A 1 104 ? -11.324 9.200 -11.110 1.00 98.12 104 ASP A N 1
ATOM 850 C CA . ASP A 1 104 ? -10.244 9.594 -10.210 1.00 98.12 104 ASP A CA 1
ATOM 851 C C . ASP 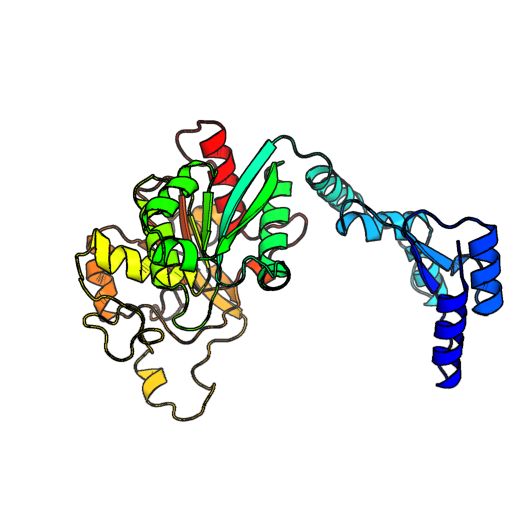A 1 104 ? -10.679 9.327 -8.767 1.00 98.12 104 ASP A C 1
ATOM 853 O O . ASP A 1 104 ? -11.841 9.552 -8.423 1.00 98.12 104 ASP A O 1
ATOM 857 N N . VAL A 1 105 ? -9.757 8.891 -7.912 1.00 98.56 105 VAL A N 1
ATOM 858 C CA . VAL A 1 105 ? -9.957 8.697 -6.469 1.00 98.56 105 VAL A CA 1
ATOM 859 C C . VAL A 1 105 ? -8.890 9.493 -5.723 1.00 98.56 105 VAL A C 1
ATOM 861 O O . VAL A 1 105 ? -7.695 9.254 -5.907 1.00 98.56 105 VAL A O 1
ATOM 864 N N . LYS A 1 106 ? -9.322 10.446 -4.893 1.00 98.56 106 LYS A N 1
ATOM 865 C CA . LYS A 1 106 ? -8.458 11.294 -4.065 1.00 98.56 106 LYS A CA 1
ATOM 866 C C . LYS A 1 106 ? -8.248 10.663 -2.695 1.00 98.56 106 LYS A C 1
ATOM 868 O O . LYS A 1 106 ? -9.211 10.432 -1.968 1.00 98.56 106 LYS A O 1
ATOM 873 N N . ILE A 1 107 ? -6.997 10.423 -2.328 1.00 98.56 107 ILE A N 1
ATOM 874 C CA . ILE A 1 107 ? -6.619 9.778 -1.071 1.00 98.56 107 ILE A CA 1
ATOM 875 C C . ILE A 1 107 ? -5.736 10.727 -0.270 1.00 98.56 107 ILE A C 1
ATOM 877 O O . ILE A 1 107 ? -4.691 11.161 -0.751 1.00 98.56 107 ILE A O 1
ATOM 881 N N . ALA A 1 108 ? -6.138 10.994 0.971 1.00 97.81 108 ALA A N 1
ATOM 882 C CA . ALA A 1 108 ? -5.292 11.677 1.939 1.00 97.81 108 ALA A CA 1
ATOM 883 C C . ALA A 1 108 ? -4.352 10.658 2.589 1.00 97.81 108 ALA A C 1
ATOM 885 O O . ALA A 1 108 ? -4.799 9.814 3.371 1.00 97.81 108 ALA A O 1
ATOM 886 N N . LEU A 1 109 ? -3.054 10.732 2.288 1.00 96.56 109 LEU A N 1
ATOM 887 C CA . LEU A 1 109 ? -2.034 9.947 2.983 1.00 96.56 109 LEU A CA 1
ATOM 888 C C . LEU A 1 109 ? -1.489 10.769 4.150 1.00 96.56 109 LEU A C 1
ATOM 890 O O . LEU A 1 109 ? -0.705 11.698 3.956 1.00 96.56 109 LEU A O 1
ATOM 894 N N . VAL A 1 110 ? -1.889 10.415 5.371 1.00 95.50 110 VAL A N 1
ATOM 895 C CA . VAL A 1 110 ? -1.524 11.154 6.590 1.00 95.50 110 VAL A CA 1
ATOM 896 C C . VAL A 1 110 ? -0.273 10.536 7.209 1.00 95.50 110 VAL A C 1
ATOM 898 O O . VAL A 1 110 ? -0.324 9.582 7.988 1.00 95.50 110 VAL A O 1
ATOM 901 N N . GLY A 1 111 ? 0.881 11.066 6.813 1.00 90.62 111 GLY A N 1
ATOM 902 C CA . GLY A 1 111 ? 2.200 10.519 7.114 1.00 90.62 111 GLY A CA 1
ATOM 903 C C . GLY A 1 111 ? 3.067 11.437 7.971 1.00 90.62 111 GLY A C 1
ATOM 904 O O . GLY A 1 111 ? 2.641 12.478 8.461 1.00 90.62 111 GLY A O 1
ATOM 905 N N . LYS A 1 112 ? 4.324 11.029 8.167 1.00 81.56 112 LYS A N 1
ATOM 906 C CA . LYS A 1 112 ? 5.355 11.867 8.805 1.00 81.56 112 LYS A CA 1
ATOM 907 C C . LYS A 1 112 ? 6.135 12.696 7.783 1.00 81.56 112 LYS A C 1
ATOM 909 O O . LYS A 1 112 ? 6.592 13.778 8.111 1.00 81.56 112 LYS A O 1
ATOM 914 N N . TYR A 1 113 ? 6.319 12.170 6.572 1.00 75.12 113 TYR A N 1
ATOM 915 C CA . TYR A 1 113 ? 7.183 12.763 5.554 1.00 75.12 113 TYR A CA 1
ATOM 916 C C . TYR A 1 113 ? 6.378 13.062 4.293 1.00 75.12 113 TYR A C 1
ATOM 918 O O . TYR A 1 113 ? 6.431 12.287 3.339 1.00 75.12 113 TYR A O 1
ATOM 926 N N . ALA A 1 114 ? 5.627 14.166 4.271 1.00 65.62 114 ALA A N 1
ATOM 927 C CA . ALA A 1 114 ? 4.870 14.515 3.069 1.00 65.62 114 ALA A CA 1
ATOM 928 C C . ALA A 1 114 ? 5.783 14.914 1.901 1.00 65.62 114 ALA A C 1
ATOM 930 O O . ALA A 1 114 ? 5.492 14.605 0.749 1.00 65.62 114 ALA A O 1
ATOM 931 N N . GLY A 1 115 ? 6.932 15.528 2.202 1.00 62.78 115 GLY A N 1
ATOM 932 C CA . GLY A 1 115 ? 7.906 15.955 1.195 1.00 62.78 115 GLY A CA 1
ATOM 933 C C . GLY A 1 115 ? 8.757 14.841 0.571 1.00 62.78 115 GLY A C 1
ATOM 934 O O . GLY A 1 115 ? 9.495 15.116 -0.372 1.00 62.78 115 GLY A O 1
ATOM 935 N N . LEU A 1 116 ? 8.689 13.596 1.065 1.00 72.19 116 LEU A N 1
ATOM 936 C CA . LEU A 1 116 ? 9.507 12.485 0.562 1.00 72.19 116 LEU A CA 1
ATOM 937 C C . LEU A 1 116 ? 8.620 11.320 0.114 1.00 72.19 116 LEU A C 1
ATOM 939 O O . LEU A 1 116 ? 8.534 10.300 0.801 1.00 72.19 116 LEU A O 1
ATOM 943 N N . ALA A 1 117 ? 7.992 11.467 -1.058 1.00 68.56 117 ALA A N 1
ATOM 944 C CA . ALA A 1 117 ? 7.149 10.441 -1.685 1.00 68.56 117 ALA A CA 1
ATOM 945 C C . ALA A 1 117 ? 7.848 9.068 -1.794 1.00 68.56 117 ALA A C 1
ATOM 947 O O . ALA A 1 117 ? 7.195 8.026 -1.686 1.00 68.56 117 ALA A O 1
ATOM 948 N N . ASP A 1 118 ? 9.181 9.065 -1.908 1.00 76.75 118 ASP A N 1
ATOM 949 C CA . ASP A 1 118 ? 10.018 7.860 -1.936 1.00 76.75 118 ASP A CA 1
ATOM 950 C C . ASP A 1 118 ? 9.962 7.042 -0.632 1.00 76.75 118 ASP A C 1
ATOM 952 O O . ASP A 1 118 ? 10.254 5.846 -0.623 1.00 76.75 118 ASP A O 1
ATOM 956 N N . SER A 1 119 ? 9.514 7.639 0.476 1.00 82.75 119 SER A N 1
ATOM 957 C CA . SER A 1 119 ? 9.290 6.919 1.738 1.00 82.75 119 SER A CA 1
ATOM 958 C C . SER A 1 119 ? 8.149 5.909 1.653 1.00 82.75 119 SER A C 1
ATOM 960 O O . SER A 1 119 ? 8.036 5.070 2.544 1.00 82.75 119 SER A O 1
ATOM 962 N N . TYR A 1 120 ? 7.299 6.003 0.623 1.00 86.81 120 TYR A N 1
ATOM 963 C CA . TYR A 1 120 ? 6.041 5.264 0.500 1.00 86.81 120 TYR A CA 1
ATOM 964 C C . TYR A 1 120 ? 5.909 4.518 -0.838 1.00 86.81 120 TYR A C 1
ATOM 966 O O . TYR A 1 120 ? 4.800 4.144 -1.210 1.00 86.81 120 TYR A O 1
ATOM 974 N N . VAL A 1 121 ? 7.013 4.273 -1.565 1.00 91.62 121 VAL A N 1
ATOM 975 C CA . VAL A 1 121 ? 6.988 3.696 -2.931 1.00 91.62 121 VAL A CA 1
ATOM 976 C C . VAL A 1 121 ? 6.105 2.455 -3.022 1.00 91.62 121 VAL A C 1
ATOM 978 O O . VAL A 1 121 ? 5.202 2.417 -3.849 1.00 91.62 121 VAL A O 1
ATOM 981 N N . SER A 1 122 ? 6.306 1.462 -2.151 1.00 94.25 122 SER A N 1
ATOM 982 C CA . SER A 1 122 ? 5.524 0.221 -2.208 1.00 94.25 122 SER A CA 1
ATOM 983 C C . SER A 1 122 ? 4.028 0.455 -1.980 1.00 94.25 122 SER A C 1
ATOM 985 O O . SER A 1 122 ? 3.213 -0.155 -2.663 1.00 94.25 122 SER A O 1
ATOM 987 N N . MET A 1 123 ? 3.653 1.376 -1.088 1.00 95.12 123 MET A N 1
ATOM 988 C CA . MET A 1 123 ? 2.249 1.723 -0.833 1.00 95.12 123 MET A CA 1
ATOM 989 C C . MET A 1 123 ? 1.628 2.486 -2.003 1.00 95.12 123 MET A C 1
ATOM 991 O O . MET A 1 123 ? 0.503 2.187 -2.397 1.00 95.12 123 MET A O 1
ATOM 995 N N . ASN A 1 124 ? 2.370 3.427 -2.595 1.00 94.75 124 ASN A N 1
ATOM 996 C CA . ASN A 1 124 ? 1.941 4.152 -3.790 1.00 94.75 124 ASN A CA 1
ATOM 997 C C . ASN A 1 124 ? 1.669 3.172 -4.942 1.00 94.75 124 ASN A C 1
ATOM 999 O O . ASN A 1 124 ? 0.647 3.275 -5.615 1.00 94.75 124 ASN A O 1
ATOM 1003 N N . GLU A 1 125 ? 2.557 2.196 -5.143 1.00 96.31 125 GLU A N 1
ATOM 1004 C CA . GLU A 1 125 ? 2.387 1.154 -6.157 1.00 96.31 125 GLU A CA 1
ATOM 1005 C C . GLU A 1 125 ? 1.206 0.233 -5.828 1.00 96.31 125 GLU A C 1
ATOM 1007 O O . GLU A 1 125 ? 0.401 -0.057 -6.708 1.00 96.31 125 GLU A O 1
ATOM 1012 N N . ALA A 1 126 ? 1.023 -0.161 -4.565 1.00 98.06 126 ALA A N 1
ATOM 1013 C CA . ALA A 1 126 ? -0.115 -0.983 -4.164 1.00 98.06 126 ALA A CA 1
ATOM 1014 C C . ALA A 1 126 ? -1.463 -0.284 -4.408 1.00 98.06 126 ALA A C 1
ATOM 1016 O O . ALA A 1 126 ? -2.385 -0.907 -4.943 1.00 98.06 126 ALA A O 1
ATOM 1017 N N . LEU A 1 127 ? -1.551 1.015 -4.101 1.00 98.12 127 LEU A N 1
ATOM 1018 C CA . LEU A 1 127 ? -2.708 1.849 -4.426 1.00 98.12 127 LEU A CA 1
ATOM 1019 C C . LEU A 1 127 ? -2.898 1.982 -5.943 1.00 98.12 127 LEU A C 1
ATOM 1021 O O . LEU A 1 127 ? -4.020 1.852 -6.423 1.00 98.12 127 LEU A O 1
ATOM 1025 N N . ARG A 1 128 ? -1.827 2.178 -6.723 1.00 97.00 128 ARG A N 1
ATOM 1026 C CA . ARG A 1 128 ? -1.899 2.231 -8.197 1.00 97.00 128 ARG A CA 1
ATOM 1027 C C . ARG A 1 128 ? -2.391 0.921 -8.806 1.00 97.00 128 ARG A C 1
ATOM 1029 O O . ARG A 1 128 ? -3.232 0.963 -9.700 1.00 97.00 128 ARG A O 1
ATOM 1036 N N . HIS A 1 129 ? -1.918 -0.229 -8.321 1.00 98.25 129 HIS A N 1
ATOM 1037 C CA . HIS A 1 129 ? -2.406 -1.536 -8.767 1.00 98.25 129 HIS A CA 1
ATOM 1038 C C . HIS A 1 129 ? -3.906 -1.694 -8.482 1.00 98.25 129 HIS A C 1
ATOM 1040 O O . HIS A 1 129 ? -4.654 -2.151 -9.345 1.00 98.25 129 HIS A O 1
ATOM 1046 N N . ALA A 1 130 ? -4.348 -1.288 -7.288 1.00 98.38 130 ALA A N 1
ATOM 1047 C CA . ALA A 1 130 ? -5.754 -1.308 -6.894 1.00 98.38 130 ALA A CA 1
ATOM 1048 C C . ALA A 1 130 ? -6.609 -0.353 -7.746 1.00 98.38 130 ALA A C 1
ATOM 1050 O O . ALA A 1 130 ? -7.681 -0.735 -8.213 1.00 98.38 130 ALA A O 1
ATOM 1051 N N . GLY A 1 131 ? -6.103 0.855 -8.010 1.00 98.06 131 GLY A N 1
ATOM 1052 C CA . GLY A 1 131 ? -6.713 1.835 -8.906 1.00 98.06 131 GLY A CA 1
ATOM 1053 C C . GLY A 1 131 ? -6.896 1.292 -10.315 1.00 98.06 131 GLY A C 1
ATOM 1054 O O . GLY A 1 131 ? -8.004 1.343 -10.841 1.00 98.06 131 GLY A O 1
ATOM 1055 N N . ALA A 1 132 ? -5.861 0.674 -10.891 1.00 97.38 132 ALA A N 1
ATOM 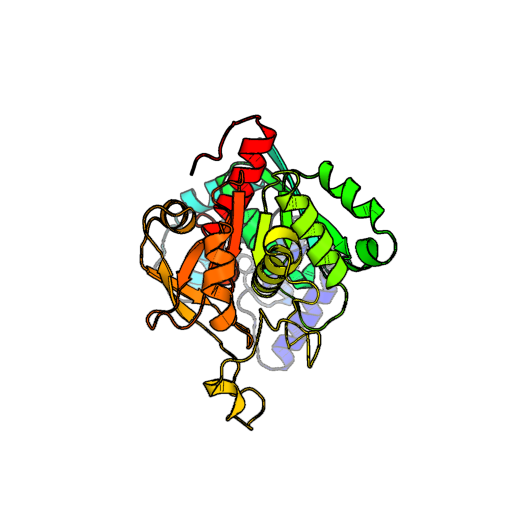1056 C CA . ALA A 1 132 ? -5.962 0.029 -12.198 1.00 97.38 132 ALA A CA 1
ATOM 1057 C C . ALA A 1 132 ? -7.092 -1.005 -12.228 1.00 97.38 132 ALA A C 1
ATOM 1059 O O . ALA A 1 132 ? -7.900 -1.011 -13.156 1.00 97.38 132 ALA A O 1
ATOM 1060 N N . GLU A 1 133 ? -7.188 -1.855 -11.203 1.00 97.12 133 GLU A N 1
ATOM 1061 C CA . GLU A 1 133 ? -8.237 -2.872 -11.150 1.00 97.12 133 GLU A C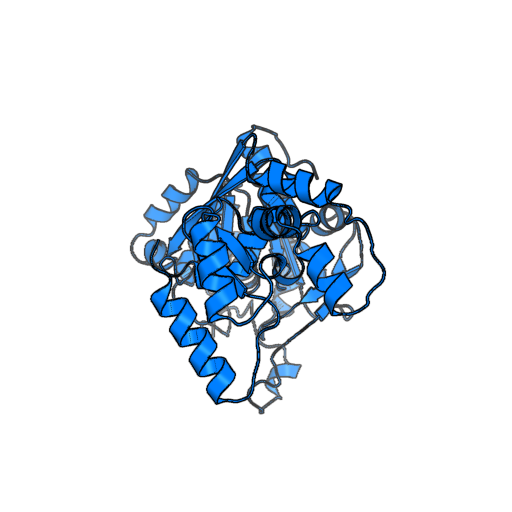A 1
ATOM 1062 C C . GLU A 1 133 ? -9.638 -2.263 -11.031 1.00 97.12 133 GLU A C 1
ATOM 1064 O O . GLU A 1 133 ? -10.560 -2.722 -11.702 1.00 97.12 133 GLU A O 1
ATOM 1069 N N . CYS A 1 134 ? -9.770 -1.164 -10.287 1.00 97.12 134 CYS A N 1
ATOM 1070 C CA . CYS A 1 134 ? -11.011 -0.397 -10.169 1.00 97.12 134 CYS A CA 1
ATOM 1071 C C . CYS A 1 134 ? -11.301 0.516 -11.379 1.00 97.12 134 CYS A C 1
ATOM 1073 O O . CYS A 1 134 ? -12.348 1.161 -11.419 1.00 97.12 134 CYS A O 1
ATOM 1075 N N . GLY A 1 135 ? -10.391 0.611 -12.355 1.00 96.50 135 GLY A N 1
ATOM 1076 C CA . GLY A 1 135 ? -10.494 1.559 -13.467 1.00 96.50 135 GLY A CA 1
ATOM 1077 C C . GLY A 1 135 ? -10.404 3.025 -13.029 1.00 96.50 135 GLY A C 1
ATOM 1078 O O . GLY A 1 135 ? -11.028 3.886 -13.653 1.00 96.50 135 GLY A O 1
ATOM 1079 N N . ALA A 1 136 ? -9.662 3.309 -11.958 1.00 97.81 136 ALA A N 1
ATOM 1080 C CA . ALA A 1 136 ? -9.526 4.626 -11.353 1.00 97.81 136 ALA A CA 1
ATOM 1081 C C . ALA A 1 136 ? -8.061 5.077 -11.224 1.00 97.81 136 ALA A C 1
ATOM 1083 O O . ALA A 1 136 ? -7.179 4.310 -10.832 1.00 97.81 136 ALA A O 1
ATOM 1084 N N . ARG A 1 137 ? -7.804 6.359 -11.492 1.00 98.12 137 ARG A N 1
ATOM 1085 C CA . ARG A 1 137 ? -6.536 7.017 -11.177 1.00 98.12 137 ARG A CA 1
ATOM 1086 C C . ARG A 1 137 ? -6.493 7.332 -9.691 1.00 98.12 137 ARG A C 1
ATOM 1088 O O . ARG A 1 137 ? -7.414 7.953 -9.168 1.00 98.12 137 ARG A O 1
ATOM 1095 N N . ILE A 1 138 ? -5.402 6.972 -9.026 1.00 97.88 138 ILE A N 1
ATOM 1096 C CA . ILE A 1 138 ? -5.192 7.368 -7.634 1.00 97.88 138 ILE A CA 1
ATOM 1097 C C . ILE A 1 138 ? -4.438 8.692 -7.584 1.00 97.88 138 ILE A C 1
ATOM 1099 O O . ILE A 1 138 ? -3.319 8.794 -8.091 1.00 97.88 138 ILE A O 1
ATOM 1103 N N . LEU A 1 139 ? -5.055 9.685 -6.951 1.00 97.44 139 LEU A N 1
ATOM 1104 C CA . LEU A 1 139 ? -4.471 10.984 -6.647 1.00 97.44 139 LEU A CA 1
ATOM 1105 C C . LEU A 1 139 ? -4.165 11.010 -5.149 1.00 97.44 139 LEU A C 1
ATOM 1107 O O . LEU A 1 139 ? -5.084 10.987 -4.334 1.00 97.44 139 LEU A O 1
ATOM 1111 N N . ILE A 1 140 ? -2.881 10.982 -4.794 1.00 96.19 140 ILE A N 1
ATOM 1112 C CA . ILE A 1 140 ? -2.437 10.954 -3.397 1.00 96.19 140 ILE A CA 1
ATOM 1113 C C . ILE A 1 140 ? -1.963 12.350 -3.022 1.00 96.19 140 ILE A C 1
ATOM 1115 O O . ILE A 1 140 ? -0.968 12.813 -3.582 1.00 96.19 140 ILE A O 1
ATOM 1119 N N . ASP A 1 141 ? -2.621 12.959 -2.040 1.00 95.12 141 ASP A N 1
ATOM 1120 C CA . ASP A 1 141 ? -2.077 14.133 -1.368 1.00 95.12 141 ASP A CA 1
ATOM 1121 C C . ASP A 1 141 ? -1.414 13.685 -0.070 1.00 95.12 141 ASP A C 1
ATOM 1123 O O . ASP A 1 141 ? -2.007 13.009 0.779 1.00 95.12 141 ASP A O 1
ATOM 1127 N N . TYR A 1 142 ? -0.140 14.035 0.058 1.00 94.31 142 TYR A N 1
ATOM 1128 C CA . TYR A 1 142 ? 0.651 13.710 1.229 1.00 94.31 142 TYR A CA 1
ATOM 1129 C C . TYR A 1 142 ? 0.458 14.810 2.269 1.00 94.31 142 TYR A C 1
ATOM 1131 O O . TYR A 1 142 ? 0.819 15.963 2.040 1.00 94.31 142 TYR A O 1
ATOM 1139 N N . ILE A 1 143 ? -0.102 14.445 3.418 1.00 93.81 143 ILE A N 1
ATOM 1140 C CA . ILE A 1 143 ? -0.397 15.374 4.506 1.00 93.81 143 ILE A CA 1
ATOM 1141 C C . ILE A 1 143 ? 0.514 15.052 5.686 1.00 93.81 143 ILE A C 1
ATOM 1143 O O . ILE A 1 143 ? 0.559 13.914 6.162 1.00 93.81 143 ILE A O 1
ATOM 1147 N N . GLU A 1 144 ? 1.246 16.054 6.173 1.00 93.50 144 GLU A N 1
ATOM 1148 C CA . GLU A 1 144 ? 2.034 15.916 7.398 1.00 93.50 144 GLU A CA 1
ATOM 1149 C C . GLU A 1 144 ? 1.101 15.871 8.602 1.00 93.50 144 GLU A C 1
ATOM 1151 O O . GLU A 1 144 ? 0.318 16.791 8.830 1.00 93.50 144 GLU A O 1
ATOM 1156 N N . ALA A 1 145 ? 1.191 14.801 9.388 1.00 93.56 145 ALA A N 1
ATOM 1157 C CA . ALA A 1 145 ? 0.338 14.615 10.555 1.00 93.56 145 ALA A CA 1
ATOM 1158 C C . ALA A 1 145 ? 0.482 15.754 11.581 1.00 93.56 145 ALA A C 1
ATOM 1160 O O . ALA A 1 145 ? -0.495 16.113 12.227 1.00 93.56 145 ALA A O 1
ATOM 1161 N N . GLU A 1 146 ? 1.667 16.357 11.701 1.00 93.69 146 GLU A N 1
ATOM 1162 C CA . GLU A 1 146 ? 1.919 17.485 12.611 1.00 93.69 146 GLU A CA 1
ATOM 1163 C C . GLU A 1 146 ? 1.063 18.712 12.290 1.00 93.69 146 GLU A C 1
ATOM 1165 O O . GLU A 1 146 ? 0.675 19.428 13.208 1.00 93.69 146 GLU A O 1
ATOM 1170 N N . ASN A 1 147 ? 0.637 18.889 11.034 1.00 93.69 147 ASN A N 1
ATOM 1171 C CA . ASN A 1 147 ? -0.286 19.965 10.669 1.00 93.69 147 ASN A CA 1
ATOM 1172 C C . ASN A 1 147 ? -1.603 19.888 11.458 1.00 93.69 147 ASN A C 1
ATOM 1174 O O . ASN A 1 147 ? -2.201 20.919 11.748 1.00 93.69 147 ASN A O 1
ATOM 1178 N N . PHE A 1 148 ? -2.057 18.680 11.809 1.00 95.56 148 PHE A N 1
ATOM 1179 C CA . PHE A 1 148 ? -3.258 18.467 12.625 1.00 95.56 148 PHE A CA 1
ATOM 1180 C C . PHE A 1 148 ? -2.984 18.581 14.131 1.00 95.56 148 PHE A C 1
ATOM 1182 O O . PHE A 1 148 ? -3.921 18.646 14.931 1.00 95.56 148 PHE A O 1
ATOM 1189 N N . GLU A 1 149 ? -1.720 18.561 14.549 1.00 93.69 149 GLU A N 1
ATOM 1190 C CA . GLU A 1 149 ? -1.312 18.822 15.931 1.00 93.69 149 GLU A CA 1
ATOM 1191 C C . GLU A 1 149 ? -1.248 20.326 16.188 1.00 93.69 149 GLU A C 1
ATOM 1193 O O . GLU A 1 149 ? -1.833 20.784 17.168 1.00 93.69 149 GLU A O 1
ATOM 1198 N N . GLU A 1 150 ? -0.623 21.066 15.271 1.00 93.81 150 GLU A N 1
ATOM 1199 C CA . GLU A 1 150 ? -0.487 22.526 15.307 1.00 93.81 150 GLU A CA 1
ATOM 1200 C C . GLU A 1 150 ? -1.827 23.248 15.127 1.00 93.81 150 GLU A C 1
ATOM 1202 O O . GLU A 1 150 ? -2.130 24.184 15.864 1.00 93.81 150 GLU A O 1
ATOM 1207 N N . ASP A 1 151 ? -2.641 22.798 14.169 1.00 95.12 151 ASP A N 1
ATOM 1208 C CA . ASP A 1 151 ? -3.947 23.378 13.858 1.00 95.12 151 ASP A CA 1
ATOM 1209 C C . ASP A 1 151 ? -4.994 22.256 13.730 1.00 95.12 151 ASP A C 1
ATOM 1211 O O . ASP A 1 151 ? -5.202 21.693 12.648 1.00 95.12 151 ASP A O 1
ATOM 1215 N N . PRO A 1 152 ? -5.646 21.880 14.848 1.00 92.38 152 PRO A N 1
ATOM 1216 C CA . PRO A 1 152 ? -6.598 20.773 14.880 1.00 92.38 152 PRO A CA 1
ATOM 1217 C C . PRO A 1 152 ? -7.764 20.920 13.898 1.00 92.38 152 PRO A C 1
ATOM 1219 O O . PRO A 1 152 ? -8.255 19.908 13.400 1.00 92.38 152 PRO A O 1
ATOM 1222 N N . GLU A 1 153 ? -8.175 22.148 13.570 1.00 93.56 153 GLU A N 1
ATOM 1223 C CA . GLU A 1 153 ? -9.294 22.407 12.656 1.00 93.56 153 GLU A CA 1
ATOM 1224 C C . GLU A 1 153 ? -8.973 22.012 11.212 1.00 93.56 153 GLU A C 1
ATOM 1226 O O . GLU A 1 153 ? -9.882 21.710 10.431 1.00 93.56 153 GLU A O 1
ATOM 1231 N N . ARG A 1 154 ? -7.686 21.913 10.847 1.00 95.12 154 ARG A N 1
ATOM 1232 C CA . ARG A 1 154 ? -7.272 21.436 9.518 1.00 95.12 154 ARG A CA 1
ATOM 1233 C C . ARG A 1 154 ? -7.716 20.017 9.232 1.00 95.12 154 ARG A C 1
ATOM 1235 O O . ARG A 1 154 ? -7.828 19.669 8.059 1.00 95.12 154 ARG A O 1
ATOM 1242 N N . VAL A 1 155 ? -8.019 19.206 10.247 1.00 96.12 155 VAL A N 1
ATOM 1243 C CA . VAL A 1 155 ? -8.574 17.864 10.029 1.00 96.12 155 VAL A CA 1
ATOM 1244 C C . VAL A 1 155 ? -9.863 17.916 9.196 1.00 96.12 155 VAL A C 1
ATOM 1246 O O . VAL A 1 155 ? -10.119 17.010 8.411 1.00 96.12 155 VAL A O 1
ATOM 1249 N N . ASN A 1 156 ? -10.619 19.020 9.256 1.00 96.75 156 ASN A N 1
ATOM 1250 C CA . ASN A 1 156 ? -11.834 19.217 8.464 1.00 96.75 156 ASN A CA 1
ATOM 1251 C C . ASN A 1 156 ? -11.579 19.297 6.952 1.00 96.75 156 ASN A C 1
ATOM 1253 O O . ASN A 1 156 ? -12.508 19.089 6.173 1.00 96.75 156 ASN A O 1
ATOM 1257 N N . THR A 1 157 ? -10.344 19.568 6.516 1.00 96.75 157 THR A N 1
ATOM 1258 C CA . THR A 1 157 ? -9.957 19.501 5.093 1.00 96.75 157 THR A CA 1
ATOM 1259 C C . THR A 1 157 ? -10.021 18.073 4.549 1.00 96.75 157 THR A C 1
ATOM 1261 O O . THR A 1 157 ? -10.227 17.878 3.354 1.00 96.75 157 THR A O 1
ATOM 1264 N N . LEU A 1 158 ? -9.956 17.057 5.421 1.00 97.81 158 LEU A N 1
ATOM 1265 C CA . LEU A 1 158 ? -10.049 15.654 5.020 1.00 97.81 158 LEU A CA 1
ATOM 1266 C C . LEU A 1 158 ? -11.398 15.304 4.366 1.00 97.81 158 LEU A C 1
ATOM 1268 O O . LEU A 1 158 ? -11.469 14.323 3.632 1.00 97.81 158 LEU A O 1
ATOM 1272 N N . LYS A 1 159 ? -12.448 16.121 4.550 1.00 97.06 159 LYS A N 1
ATOM 1273 C CA . LYS A 1 159 ? -13.753 15.937 3.884 1.00 97.06 159 LYS A CA 1
ATOM 1274 C C . LYS A 1 159 ? -13.690 16.021 2.354 1.00 97.06 159 LYS A C 1
ATOM 1276 O O . LYS A 1 159 ? -14.617 15.571 1.689 1.00 97.06 159 LYS A O 1
ATOM 1281 N N . GLU A 1 160 ? -12.641 16.635 1.806 1.00 97.19 160 GLU A N 1
ATOM 1282 C CA . GLU A 1 160 ? -12.450 16.816 0.360 1.00 97.19 160 GLU A CA 1
ATOM 1283 C C . GLU A 1 160 ? -11.932 15.548 -0.340 1.00 97.19 160 GLU A C 1
ATOM 1285 O O . GLU A 1 160 ? -11.868 15.500 -1.572 1.00 97.19 160 GLU A O 1
ATOM 1290 N N . TYR A 1 161 ? -11.565 14.525 0.438 1.00 98.62 161 TYR A N 1
ATOM 1291 C CA . TYR A 1 161 ? -10.994 13.275 -0.048 1.00 98.62 161 TYR A CA 1
ATOM 1292 C C . TYR A 1 161 ? -12.036 12.160 -0.132 1.00 98.62 161 TYR A C 1
ATOM 1294 O O . TYR A 1 161 ? -13.050 12.144 0.569 1.00 98.62 161 TYR A O 1
ATOM 1302 N N . ASP A 1 162 ? -11.753 11.181 -0.985 1.00 98.62 162 ASP A N 1
ATOM 1303 C CA . ASP A 1 162 ? -12.589 9.997 -1.156 1.00 98.62 162 ASP A CA 1
ATOM 1304 C C . ASP A 1 162 ? -12.276 8.936 -0.076 1.00 98.62 162 ASP A C 1
ATOM 1306 O O . ASP A 1 162 ? -13.159 8.160 0.295 1.00 98.62 162 ASP A O 1
ATOM 1310 N N . GLY A 1 163 ? -11.060 8.957 0.491 1.00 98.62 163 GLY A N 1
ATOM 1311 C CA . GLY A 1 163 ? -10.652 8.123 1.623 1.00 98.62 163 GLY A CA 1
ATOM 1312 C C . GLY A 1 163 ? -9.365 8.585 2.310 1.00 98.62 163 GLY A C 1
ATOM 1313 O O . GLY A 1 163 ? -8.609 9.408 1.784 1.00 98.62 163 GLY A O 1
ATOM 1314 N N . ILE A 1 164 ? -9.123 8.041 3.503 1.00 98.75 164 ILE A N 1
ATOM 1315 C CA . ILE A 1 164 ? -7.996 8.393 4.375 1.00 98.75 164 ILE A CA 1
ATOM 1316 C C . ILE A 1 164 ? -7.106 7.166 4.573 1.00 98.75 164 ILE A C 1
ATOM 1318 O O . ILE A 1 164 ? -7.567 6.097 4.974 1.00 98.75 164 ILE A O 1
ATOM 1322 N N . PHE A 1 165 ? -5.814 7.333 4.313 1.00 98.56 165 PHE A N 1
ATOM 1323 C CA . PHE A 1 165 ? -4.805 6.294 4.461 1.00 98.56 165 PHE A CA 1
ATOM 1324 C C . PHE A 1 165 ? -3.760 6.712 5.496 1.00 98.56 165 PHE A C 1
ATOM 1326 O O . PHE A 1 165 ? -3.100 7.744 5.348 1.00 98.56 165 PHE A O 1
ATOM 1333 N N . VAL A 1 166 ? -3.582 5.899 6.538 1.00 97.75 166 VAL A N 1
ATOM 1334 C CA . VAL A 1 166 ? -2.526 6.099 7.539 1.00 97.75 166 VAL A CA 1
ATOM 1335 C C . VAL A 1 166 ? -1.488 4.983 7.379 1.00 97.75 166 VAL A C 1
ATOM 1337 O O . VAL A 1 166 ? -1.769 3.826 7.709 1.00 97.75 166 VAL A O 1
ATOM 1340 N N . PRO A 1 167 ? -0.290 5.299 6.857 1.00 95.06 167 PRO A N 1
ATOM 1341 C CA . PRO A 1 167 ? 0.737 4.309 6.569 1.00 95.06 167 PRO A CA 1
ATOM 1342 C C . PRO A 1 167 ? 1.462 3.855 7.844 1.00 95.06 167 PRO A C 1
ATOM 1344 O O . PRO A 1 167 ? 1.175 4.297 8.962 1.00 95.06 167 PRO A O 1
ATOM 1347 N N . TYR A 1 168 ? 2.485 3.020 7.662 1.00 90.06 168 TYR A N 1
ATOM 1348 C CA . TYR A 1 168 ? 3.439 2.730 8.723 1.00 90.06 168 TYR A CA 1
ATOM 1349 C C . TYR A 1 168 ? 4.201 3.988 9.161 1.00 90.06 168 TYR A C 1
ATOM 1351 O O . TYR A 1 168 ? 4.313 4.990 8.448 1.00 90.06 168 TYR A O 1
ATOM 1359 N N . GLY A 1 169 ? 4.797 3.908 10.343 1.00 85.44 169 GLY A N 1
ATOM 1360 C CA . GLY A 1 169 ? 5.583 4.969 10.947 1.00 85.44 169 GLY A CA 1
ATOM 1361 C C . GLY A 1 169 ? 6.404 4.422 12.104 1.00 85.44 169 GLY A C 1
ATOM 1362 O O . GLY A 1 169 ? 6.237 3.273 12.500 1.00 85.44 169 GLY A O 1
ATOM 1363 N N . PHE A 1 170 ? 7.311 5.249 12.611 1.00 74.00 170 PHE A N 1
ATOM 1364 C CA . PHE A 1 170 ? 8.126 4.928 13.775 1.00 74.00 170 PHE A CA 1
ATOM 1365 C C . PHE A 1 170 ? 8.287 6.163 14.654 1.00 74.00 170 PHE A C 1
ATOM 1367 O O . PHE A 1 170 ? 8.534 7.270 14.151 1.00 74.00 170 PHE A O 1
ATOM 1374 N N . GLY A 1 171 ? 8.238 5.930 15.964 1.00 79.69 171 GLY A N 1
ATOM 1375 C CA . GLY A 1 171 ? 8.435 6.952 16.984 1.00 79.69 171 GLY A CA 1
ATOM 1376 C C . GLY A 1 171 ? 7.237 7.893 17.181 1.00 79.69 171 GLY A C 1
ATOM 1377 O O . GLY A 1 171 ? 6.239 7.795 16.472 1.00 79.69 171 GLY A O 1
ATOM 1378 N N . PRO A 1 172 ? 7.345 8.830 18.140 1.00 85.06 172 PRO A N 1
ATOM 1379 C CA . PRO A 1 172 ? 6.196 9.569 18.672 1.00 85.06 172 PRO A CA 1
ATOM 1380 C C . PRO A 1 172 ? 5.736 10.755 17.811 1.00 85.06 172 PRO A C 1
ATOM 1382 O O . PRO A 1 172 ? 4.652 11.291 18.025 1.00 85.06 172 PRO A O 1
ATOM 1385 N N . ARG A 1 173 ? 6.545 11.199 16.844 1.00 87.12 173 ARG A N 1
ATOM 1386 C CA . ARG A 1 173 ? 6.294 12.436 16.089 1.00 87.12 173 ARG A CA 1
ATOM 1387 C C . ARG A 1 173 ? 5.085 12.303 15.148 1.00 87.12 173 ARG A C 1
ATOM 1389 O O . ARG A 1 173 ? 5.034 11.379 14.326 1.00 87.12 173 ARG A O 1
ATOM 1396 N N . GLY A 1 174 ? 4.150 13.252 15.226 1.00 89.88 174 GLY A N 1
ATOM 1397 C CA . GLY A 1 174 ? 2.929 13.256 14.418 1.00 89.88 174 GLY A CA 1
ATOM 1398 C C . GLY A 1 174 ? 1.952 12.135 14.793 1.00 89.88 174 GLY A C 1
ATOM 1399 O O . GLY A 1 174 ? 1.273 11.608 13.909 1.00 89.88 174 GLY A O 1
ATOM 1400 N N . THR A 1 175 ? 1.974 11.657 16.040 1.00 94.25 175 THR A N 1
ATOM 1401 C CA . THR A 1 175 ? 1.069 10.602 16.531 1.00 94.25 175 THR A CA 1
ATOM 1402 C C . THR A 1 175 ? -0.349 11.127 16.680 1.00 94.25 175 THR A C 1
ATOM 1404 O O . THR A 1 175 ? -1.287 10.543 16.137 1.00 94.25 175 THR A O 1
ATOM 1407 N N . GLU A 1 176 ? -0.511 12.232 17.403 1.00 95.56 176 GLU A N 1
ATOM 1408 C CA . GLU A 1 176 ? -1.820 12.785 17.740 1.00 95.56 176 GLU A CA 1
ATOM 1409 C C . GLU A 1 176 ? -2.521 13.301 16.485 1.00 95.56 176 GLU A C 1
ATOM 1411 O O . GLU A 1 176 ? -3.732 13.149 16.337 1.00 95.56 176 GLU A O 1
ATOM 1416 N N . GLY A 1 177 ? -1.755 13.807 15.519 1.00 96.56 177 GLY A N 1
ATOM 1417 C CA . GLY A 1 177 ? -2.277 14.171 14.209 1.00 96.56 177 GLY A CA 1
ATOM 1418 C C . GLY A 1 177 ? -2.848 12.985 13.428 1.00 96.56 177 GLY A C 1
ATOM 1419 O O . GLY A 1 177 ? -3.942 13.076 12.870 1.00 96.56 177 GLY A O 1
ATOM 1420 N N . LYS A 1 178 ? -2.160 11.834 13.436 1.00 97.25 178 LYS A N 1
ATOM 1421 C CA . LYS A 1 178 ? -2.687 10.598 12.829 1.00 97.25 178 LYS A CA 1
ATOM 1422 C C . LYS A 1 178 ? -3.942 10.123 13.560 1.00 97.25 178 LYS A C 1
ATOM 1424 O O . LYS A 1 178 ? -4.922 9.799 12.902 1.00 97.25 178 LYS A O 1
ATOM 1429 N N . ILE A 1 179 ? -3.947 10.136 14.896 1.00 97.81 179 ILE A N 1
ATOM 1430 C CA . ILE A 1 179 ? -5.124 9.771 15.705 1.00 97.81 179 ILE A CA 1
ATOM 1431 C C . ILE A 1 179 ? -6.319 10.676 15.369 1.00 97.81 179 ILE A C 1
ATOM 1433 O O . ILE A 1 179 ? -7.424 10.171 15.179 1.00 97.81 179 ILE A O 1
ATOM 1437 N N . LYS A 1 180 ? -6.111 11.991 15.216 1.00 98.19 180 LYS A N 1
ATOM 1438 C CA . LYS A 1 180 ? -7.152 12.936 14.774 1.00 98.19 180 LYS A CA 1
ATOM 1439 C C . LYS A 1 180 ? -7.702 12.592 13.388 1.00 98.19 180 LYS A C 1
ATOM 1441 O O . LYS A 1 180 ? -8.917 12.588 13.212 1.00 98.19 180 LYS A O 1
ATOM 1446 N N . ALA A 1 181 ? -6.842 12.252 12.427 1.00 98.38 181 ALA A N 1
ATOM 1447 C CA . ALA A 1 181 ? -7.280 11.836 11.093 1.00 98.38 181 ALA A CA 1
ATOM 1448 C C . ALA A 1 181 ? -8.082 10.521 11.116 1.00 98.38 181 ALA A C 1
ATOM 1450 O O . ALA A 1 181 ? -9.090 10.401 10.422 1.00 98.38 181 ALA A O 1
ATOM 1451 N N . ILE A 1 182 ? -7.676 9.554 11.945 1.00 98.69 182 ILE A N 1
ATOM 1452 C CA . ILE A 1 182 ? -8.401 8.287 12.122 1.00 98.69 182 ILE A CA 1
ATOM 1453 C C . ILE A 1 182 ? -9.777 8.535 12.745 1.00 98.69 182 ILE A C 1
ATOM 1455 O O . ILE A 1 182 ? -10.784 8.024 12.252 1.00 98.69 182 ILE A O 1
ATOM 1459 N N . LYS A 1 183 ? -9.829 9.367 13.791 1.00 98.62 183 LYS A N 1
ATOM 1460 C CA . LYS A 1 183 ? -11.076 9.791 14.431 1.00 98.62 183 LYS A CA 1
ATOM 1461 C C . LYS A 1 183 ? -12.010 10.441 13.419 1.00 98.62 183 LYS A C 1
ATOM 1463 O O . LYS A 1 183 ? -13.176 10.064 13.334 1.00 98.62 183 LYS A O 1
ATOM 1468 N N . PHE A 1 184 ? -11.481 11.360 12.612 1.00 98.69 184 PHE A N 1
ATOM 1469 C CA . PHE A 1 184 ? -12.238 12.017 11.556 1.00 98.69 184 PHE A CA 1
ATOM 1470 C C . PHE A 1 184 ? -12.812 11.004 10.562 1.00 98.69 184 PHE A C 1
ATOM 1472 O O . PHE A 1 184 ? -14.000 11.078 10.250 1.00 98.69 184 PHE A O 1
ATOM 1479 N N . ALA A 1 185 ? -12.017 10.024 10.122 1.00 98.62 185 ALA A N 1
ATOM 1480 C CA . ALA A 1 185 ? -12.490 8.975 9.224 1.00 98.62 185 ALA A CA 1
ATOM 1481 C C . ALA A 1 185 ? -13.645 8.163 9.840 1.00 98.62 185 ALA A C 1
ATOM 1483 O O . ALA A 1 185 ? -14.680 7.976 9.202 1.00 98.62 185 ALA A O 1
ATOM 1484 N N . ARG A 1 186 ? -13.499 7.742 11.105 1.00 98.50 186 ARG A N 1
ATOM 1485 C CA . ARG A 1 186 ? -14.504 6.958 11.845 1.00 98.50 186 ARG A CA 1
ATOM 1486 C C . ARG A 1 186 ? -15.804 7.731 12.080 1.00 98.50 186 ARG A C 1
ATOM 1488 O O . ARG A 1 186 ? -16.888 7.145 12.020 1.00 98.50 186 ARG A O 1
ATOM 1495 N N . GLU A 1 187 ? -15.709 9.016 12.406 1.00 98.44 187 GLU A N 1
ATOM 1496 C CA . GLU A 1 187 ? -16.863 9.860 12.743 1.00 98.44 187 GLU A CA 1
ATOM 1497 C C . GLU A 1 187 ? -17.615 10.352 11.504 1.00 98.44 187 GLU A C 1
ATOM 1499 O O . GLU A 1 187 ? -18.833 10.494 11.563 1.00 98.44 187 GLU A O 1
ATOM 1504 N N . ASN A 1 188 ? -16.925 10.517 10.373 1.00 98.12 188 ASN A N 1
ATOM 1505 C CA . ASN A 1 188 ? -17.518 10.950 9.100 1.00 98.12 188 ASN A CA 1
ATOM 1506 C C . ASN A 1 188 ? -17.792 9.794 8.124 1.00 98.12 188 ASN A C 1
ATOM 1508 O O . ASN A 1 188 ? -18.073 10.033 6.948 1.00 98.12 188 ASN A O 1
ATOM 1512 N N . ASP A 1 189 ? -17.678 8.553 8.604 1.00 97.62 189 ASP A N 1
ATOM 1513 C CA . ASP A 1 189 ? -17.891 7.324 7.835 1.00 97.62 189 ASP A CA 1
ATOM 1514 C C . ASP A 1 189 ? -17.127 7.304 6.495 1.00 97.62 189 ASP A C 1
ATOM 1516 O O . ASP A 1 189 ? -17.633 6.923 5.435 1.00 97.62 189 ASP A O 1
ATOM 1520 N N . MET A 1 190 ? -15.886 7.793 6.533 1.00 98.12 190 MET A N 1
ATOM 1521 C CA . MET A 1 190 ? -14.997 7.800 5.379 1.00 98.12 190 MET A CA 1
ATOM 1522 C C . MET A 1 190 ? -14.240 6.475 5.285 1.00 98.12 190 MET A C 1
ATOM 1524 O O . MET A 1 190 ? -13.782 5.972 6.313 1.00 98.12 190 MET A O 1
ATOM 1528 N N . PRO A 1 191 ? -14.027 5.944 4.065 1.00 98.81 191 PRO A N 1
ATOM 1529 C CA . PRO A 1 191 ? -13.133 4.827 3.840 1.00 98.81 191 PRO A CA 1
ATOM 1530 C C . PRO A 1 191 ? -11.784 5.079 4.500 1.00 98.81 191 PRO A C 1
ATOM 1532 O O . PRO A 1 191 ? -11.145 6.109 4.263 1.00 98.81 191 PRO A O 1
ATOM 1535 N N . PHE A 1 192 ? -11.366 4.127 5.324 1.00 98.88 192 PHE A N 1
ATOM 1536 C CA . PHE A 1 192 ? -10.123 4.186 6.071 1.00 98.88 192 PHE A CA 1
ATOM 1537 C C . PHE A 1 192 ? -9.295 2.921 5.865 1.00 98.88 192 PHE A C 1
ATOM 1539 O O . PHE A 1 192 ? -9.814 1.808 5.995 1.00 98.88 192 PHE A O 1
ATOM 1546 N N . LEU A 1 193 ? -8.000 3.111 5.604 1.00 98.88 193 LEU A N 1
ATOM 1547 C CA . LEU A 1 193 ? -7.000 2.049 5.621 1.00 98.88 193 LEU A CA 1
ATOM 1548 C C . LEU A 1 193 ? -5.817 2.429 6.527 1.00 98.88 193 LEU A C 1
ATOM 1550 O O . LEU A 1 193 ? -5.143 3.435 6.297 1.00 98.88 193 LEU A O 1
ATOM 1554 N N . GLY A 1 194 ? -5.549 1.605 7.542 1.00 98.50 194 GLY A N 1
ATOM 1555 C CA . GLY A 1 194 ? -4.411 1.757 8.455 1.00 98.50 194 GLY A CA 1
ATOM 1556 C C . GLY A 1 194 ? -3.416 0.602 8.342 1.00 98.50 194 GLY A C 1
ATOM 1557 O O . GLY A 1 194 ? -3.804 -0.549 8.508 1.00 98.50 194 GLY A O 1
ATOM 1558 N N . ILE A 1 195 ? -2.132 0.888 8.108 1.00 97.94 195 ILE A N 1
ATOM 1559 C CA . ILE A 1 195 ? -1.095 -0.150 7.937 1.00 97.94 195 ILE A CA 1
ATOM 1560 C C . ILE A 1 195 ? -0.045 -0.060 9.038 1.00 97.94 195 ILE A C 1
ATOM 1562 O O . ILE A 1 195 ? 0.556 0.998 9.238 1.00 97.94 195 ILE A O 1
ATOM 1566 N N . CYS A 1 196 ? 0.219 -1.182 9.712 1.00 95.88 196 CYS A N 1
ATOM 1567 C CA . CYS A 1 196 ? 1.208 -1.336 10.778 1.00 95.88 196 CYS A CA 1
ATOM 1568 C C . CYS A 1 196 ? 1.005 -0.282 11.879 1.00 95.88 196 CYS A C 1
ATOM 1570 O O . CYS A 1 196 ? 0.108 -0.402 12.710 1.00 95.88 196 CYS A O 1
ATOM 1572 N N . TYR A 1 197 ? 1.750 0.820 11.848 1.00 95.38 197 TYR A N 1
ATOM 1573 C CA . TYR A 1 197 ? 1.535 1.931 12.772 1.00 95.38 197 TYR A CA 1
ATOM 1574 C C . TYR A 1 197 ? 0.135 2.557 12.645 1.00 95.38 197 TYR A C 1
ATOM 1576 O O . TYR A 1 197 ? -0.489 2.865 13.656 1.00 95.38 197 TYR A O 1
ATOM 1584 N N . GLY A 1 198 ? -0.417 2.667 11.431 1.00 97.44 198 GLY A N 1
ATOM 1585 C CA . GLY A 1 198 ? -1.803 3.104 11.234 1.00 97.44 198 GLY A CA 1
ATOM 1586 C C . GLY A 1 198 ? -2.829 2.173 11.886 1.00 97.44 198 GLY A C 1
ATOM 1587 O O . GLY A 1 198 ? -3.827 2.648 12.423 1.00 97.44 198 GLY A O 1
ATOM 1588 N N . PHE A 1 199 ? -2.556 0.866 11.920 1.00 98.44 199 PHE A N 1
ATOM 1589 C CA . PHE A 1 199 ? -3.358 -0.109 12.664 1.00 98.44 199 PHE A CA 1
ATOM 1590 C C . PHE A 1 199 ? -3.259 0.099 14.174 1.00 98.44 199 PHE A C 1
ATOM 1592 O O . PHE A 1 199 ? -4.281 0.175 14.854 1.00 98.44 199 PHE A O 1
ATOM 1599 N N . GLN A 1 200 ? -2.046 0.269 14.700 1.00 98.00 200 GLN A N 1
ATOM 1600 C CA . GLN A 1 200 ? -1.838 0.509 16.129 1.00 98.00 200 GLN A CA 1
ATOM 1601 C C . GLN A 1 200 ? -2.562 1.776 16.590 1.00 98.00 200 GLN A C 1
ATOM 1603 O O . GLN A 1 200 ? -3.254 1.766 17.606 1.00 98.00 200 GLN A O 1
ATOM 1608 N N . LEU A 1 201 ? -2.454 2.855 15.813 1.00 98.19 201 LEU A N 1
ATOM 1609 C CA . LEU A 1 201 ? -3.118 4.113 16.129 1.00 98.19 201 LEU A CA 1
ATOM 1610 C C . LEU A 1 201 ? -4.637 4.049 15.961 1.00 98.19 201 LEU A C 1
ATOM 1612 O O . LEU A 1 201 ? -5.331 4.761 16.679 1.00 98.19 201 LEU A O 1
ATOM 1616 N N . ALA A 1 202 ? -5.167 3.183 15.093 1.00 98.69 202 ALA A N 1
ATOM 1617 C CA . ALA A 1 202 ? -6.608 2.958 15.010 1.00 98.69 202 ALA A CA 1
ATOM 1618 C C . ALA A 1 202 ? -7.156 2.283 16.270 1.00 98.69 202 ALA A C 1
ATOM 1620 O O . ALA A 1 202 ? -8.196 2.689 16.787 1.00 98.69 202 ALA A O 1
ATOM 1621 N N . VAL A 1 203 ? -6.415 1.323 16.829 1.00 98.69 203 VAL A N 1
ATOM 1622 C CA . VAL A 1 203 ? -6.755 0.715 18.123 1.00 98.69 203 VAL A CA 1
ATOM 1623 C C . VAL A 1 203 ? -6.676 1.748 19.253 1.00 98.69 203 VAL A C 1
ATOM 1625 O O . VAL A 1 203 ? -7.576 1.803 20.091 1.00 98.69 203 VAL A O 1
ATOM 1628 N N . VAL A 1 204 ? -5.635 2.591 19.271 1.00 98.56 204 VAL A N 1
ATOM 1629 C CA . VAL A 1 204 ? -5.496 3.675 20.264 1.00 98.56 204 VAL A CA 1
ATOM 1630 C C . VAL A 1 204 ? -6.642 4.685 20.152 1.00 98.56 204 VAL A C 1
ATOM 1632 O O . VAL A 1 204 ? -7.248 5.034 21.165 1.00 98.56 204 VAL A O 1
ATOM 1635 N N . GLU A 1 205 ? -6.972 5.135 18.940 1.00 98.56 205 GLU A N 1
ATOM 1636 C CA . GLU A 1 205 ? -8.072 6.073 18.689 1.00 98.56 205 GLU A CA 1
ATOM 1637 C C . GLU A 1 205 ? -9.403 5.515 19.194 1.00 98.56 205 GLU A C 1
ATOM 1639 O O . GLU A 1 205 ? -10.115 6.208 19.928 1.00 98.56 205 GLU A O 1
ATOM 1644 N N . PHE A 1 206 ? -9.700 4.258 18.860 1.00 98.75 206 PHE A N 1
ATOM 1645 C CA . PHE A 1 206 ? -10.938 3.598 19.255 1.00 98.75 206 PHE A CA 1
ATOM 1646 C C . PHE A 1 206 ? -11.025 3.425 20.777 1.00 98.75 206 PHE A C 1
ATOM 1648 O O . PHE A 1 206 ? -12.050 3.743 21.383 1.00 98.75 206 PHE A O 1
ATOM 1655 N N . ALA A 1 207 ? -9.928 3.004 21.415 1.00 98.69 207 ALA A N 1
ATOM 1656 C CA . ALA A 1 207 ? -9.850 2.873 22.867 1.00 98.69 207 ALA A CA 1
ATOM 1657 C C . ALA A 1 207 ? -10.138 4.203 23.584 1.00 98.69 207 ALA A C 1
ATOM 1659 O O . ALA A 1 207 ? -10.958 4.244 24.504 1.00 98.69 207 ALA A O 1
ATOM 1660 N N . ARG A 1 208 ? -9.506 5.298 23.137 1.00 98.19 208 ARG A N 1
ATOM 1661 C CA . ARG A 1 208 ? -9.691 6.634 23.726 1.00 98.19 208 ARG A CA 1
ATOM 1662 C C . ARG A 1 208 ? -11.114 7.147 23.535 1.00 98.19 208 ARG A C 1
ATOM 1664 O O . ARG A 1 208 ? -11.756 7.582 24.486 1.00 98.19 208 ARG A O 1
ATOM 1671 N N . ASN A 1 209 ? -11.602 7.130 22.297 1.00 98.31 209 ASN A N 1
ATOM 1672 C CA . ASN A 1 209 ? -12.791 7.897 21.931 1.00 98.31 209 ASN A CA 1
ATOM 1673 C C . ASN A 1 209 ? -14.089 7.094 22.075 1.00 98.31 209 ASN A C 1
ATOM 1675 O O . ASN A 1 209 ? -15.103 7.662 22.497 1.00 98.31 209 ASN A O 1
ATOM 1679 N N . VAL A 1 210 ? -14.062 5.796 21.756 1.00 98.38 210 VAL A N 1
ATOM 1680 C CA . VAL A 1 210 ? -15.244 4.920 21.791 1.00 98.38 210 VAL A CA 1
ATOM 1681 C C . VAL A 1 210 ? -15.344 4.199 23.132 1.00 98.38 210 VAL A C 1
ATOM 1683 O O . VAL A 1 210 ? -16.379 4.294 23.784 1.00 98.38 210 VAL A O 1
ATOM 1686 N N . CYS A 1 211 ? -14.264 3.565 23.598 1.00 98.38 211 CYS A N 1
ATOM 1687 C CA . CYS A 1 211 ? -14.257 2.832 24.875 1.00 98.38 211 CYS A CA 1
ATOM 1688 C C . CYS A 1 211 ? -14.039 3.717 26.115 1.00 98.38 211 CYS A C 1
ATOM 1690 O O . CYS A 1 211 ? -14.028 3.197 27.227 1.00 98.38 211 CYS A O 1
ATOM 1692 N N . LYS A 1 212 ? -13.841 5.033 25.938 1.00 98.06 212 LYS A N 1
ATOM 1693 C CA . LYS A 1 212 ? -13.609 6.018 27.017 1.00 98.06 212 LYS A CA 1
ATOM 1694 C C . LYS A 1 212 ? -12.410 5.695 27.918 1.00 98.06 212 LYS A C 1
ATOM 1696 O O . LYS A 1 212 ? -12.379 6.076 29.084 1.00 98.06 212 LYS A O 1
ATOM 1701 N N . LEU A 1 213 ? -11.401 5.022 27.366 1.00 97.56 213 LEU A N 1
ATOM 1702 C CA . LEU A 1 213 ? -10.126 4.776 28.036 1.00 97.56 213 LEU A CA 1
ATOM 1703 C C . LEU A 1 213 ? -9.216 5.994 27.847 1.00 97.56 213 LEU A C 1
ATOM 1705 O O . LEU A 1 213 ? -8.294 5.987 27.026 1.00 97.56 213 LEU A O 1
ATOM 1709 N N . GLU A 1 214 ? -9.515 7.074 28.569 1.00 95.88 214 GLU A N 1
ATOM 1710 C CA . GLU A 1 214 ? -8.696 8.290 28.561 1.00 95.88 214 GLU A CA 1
ATOM 1711 C C . GLU A 1 214 ? -7.243 7.964 28.938 1.00 95.88 214 GLU A C 1
ATOM 1713 O O . GLU A 1 214 ? -6.979 7.210 29.867 1.00 95.88 214 GLU A O 1
ATOM 1718 N N . GLY A 1 215 ? -6.272 8.480 28.181 1.00 95.31 215 GLY A N 1
ATOM 1719 C CA . GLY A 1 215 ? -4.860 8.122 28.369 1.00 95.31 215 GLY A CA 1
ATOM 1720 C C . GLY A 1 215 ? -4.456 6.756 27.794 1.00 95.31 215 GLY A C 1
ATOM 1721 O O . GLY A 1 215 ? -3.362 6.272 28.090 1.00 95.31 215 GLY A O 1
ATOM 1722 N N . ALA A 1 216 ? -5.292 6.118 26.962 1.00 97.75 216 ALA A N 1
ATOM 1723 C CA . ALA A 1 216 ? -4.867 4.941 26.208 1.00 97.75 216 ALA A CA 1
ATOM 1724 C C . ALA A 1 216 ? -3.757 5.272 25.209 1.00 97.75 216 ALA A C 1
ATOM 1726 O O . ALA A 1 216 ? -3.856 6.251 24.481 1.00 97.75 216 ALA A O 1
ATOM 1727 N N . ASN A 1 217 ? -2.688 4.483 25.144 1.00 96.81 217 ASN A N 1
ATOM 1728 C CA . ASN A 1 217 ? -1.585 4.746 24.216 1.00 96.81 217 ASN A CA 1
ATOM 1729 C C . ASN A 1 217 ? -0.782 3.481 23.886 1.00 96.81 217 ASN A C 1
ATOM 1731 O O . ASN A 1 217 ? -1.055 2.393 24.404 1.00 96.81 217 ASN A O 1
ATOM 1735 N N . SER A 1 218 ? 0.218 3.646 23.019 1.00 95.31 218 SER A N 1
ATOM 1736 C CA . SER A 1 218 ? 1.267 2.660 22.768 1.00 95.31 218 SER A CA 1
ATOM 1737 C C . SER A 1 218 ? 2.467 2.878 23.681 1.00 95.31 218 SER A C 1
ATOM 1739 O O . SER A 1 218 ? 2.945 4.008 23.803 1.00 95.31 218 SER A O 1
ATOM 1741 N N . THR A 1 219 ? 3.026 1.791 24.224 1.00 94.12 219 THR A N 1
ATOM 1742 C CA . THR A 1 219 ? 4.302 1.850 24.958 1.00 94.12 219 THR A CA 1
ATOM 1743 C C . THR A 1 219 ? 5.507 2.191 24.074 1.00 94.12 219 THR A C 1
ATOM 1745 O O . THR A 1 219 ? 6.592 2.475 24.578 1.00 94.12 219 THR A O 1
ATOM 1748 N N . GLU A 1 220 ? 5.334 2.204 22.745 1.00 91.38 220 GLU A N 1
ATOM 1749 C CA . GLU A 1 220 ? 6.314 2.762 21.801 1.00 91.38 220 GLU A CA 1
ATOM 1750 C C . GLU A 1 220 ? 6.413 4.291 21.894 1.00 91.38 220 GLU A C 1
ATOM 1752 O O . GLU A 1 220 ? 7.475 4.865 21.649 1.00 91.38 220 GLU A O 1
ATOM 1757 N N . ILE A 1 221 ? 5.295 4.947 22.202 1.00 91.25 221 ILE A N 1
ATOM 1758 C CA . ILE A 1 221 ? 5.112 6.398 22.086 1.00 91.25 221 ILE A CA 1
ATOM 1759 C C . ILE A 1 221 ? 5.275 7.047 23.455 1.00 91.25 221 ILE A C 1
ATOM 1761 O O . ILE A 1 221 ? 5.988 8.038 23.603 1.00 91.25 221 ILE A O 1
ATOM 1765 N N . GLU A 1 222 ? 4.638 6.454 24.458 1.00 90.94 222 GLU A N 1
ATOM 1766 C CA . GLU A 1 222 ? 4.637 6.898 25.842 1.00 90.94 222 GLU A CA 1
ATOM 1767 C C . GLU A 1 222 ? 5.052 5.717 26.713 1.00 90.94 222 GLU A C 1
ATOM 1769 O O . GLU A 1 222 ? 4.470 4.651 26.598 1.00 90.94 222 GLU A O 1
ATOM 1774 N N . GLN A 1 223 ? 6.063 5.858 27.574 1.00 88.50 223 GLN A N 1
ATOM 1775 C CA . GLN A 1 223 ? 6.608 4.694 28.291 1.00 88.50 223 GLN A CA 1
ATOM 1776 C C . GLN A 1 223 ? 5.612 4.062 29.275 1.00 88.50 223 GLN A C 1
ATOM 1778 O O . GLN A 1 223 ? 5.605 2.843 29.426 1.00 88.50 223 GLN A O 1
ATOM 1783 N N . ASN A 1 224 ? 4.781 4.878 29.932 1.00 92.06 224 ASN A N 1
ATOM 1784 C CA . ASN A 1 224 ? 3.863 4.444 30.988 1.00 92.06 224 ASN A CA 1
ATOM 1785 C C . ASN A 1 224 ? 2.470 5.077 30.812 1.00 92.06 224 ASN A C 1
ATOM 1787 O O . ASN A 1 224 ? 2.057 5.865 31.665 1.00 92.06 224 ASN A O 1
ATOM 1791 N N . PRO A 1 225 ? 1.747 4.771 29.721 1.00 94.56 225 PRO A N 1
ATOM 1792 C CA . PRO A 1 225 ? 0.415 5.318 29.521 1.00 94.56 225 PRO A CA 1
ATOM 1793 C C . PRO A 1 225 ? -0.552 4.708 30.536 1.00 94.56 225 PRO A C 1
ATOM 1795 O O . PRO A 1 225 ? -0.381 3.557 30.951 1.00 94.56 225 PRO A O 1
ATOM 1798 N N . LEU A 1 226 ? -1.605 5.449 30.892 1.00 96.44 226 LEU A N 1
ATOM 1799 C CA . LEU A 1 226 ? -2.624 4.967 31.830 1.00 96.44 226 LEU A CA 1
ATOM 1800 C C . LEU A 1 226 ? -3.259 3.657 31.340 1.00 96.44 226 LEU A C 1
ATOM 1802 O O . LEU A 1 226 ? -3.479 2.733 32.126 1.00 96.44 226 LEU A O 1
ATOM 1806 N N . HIS A 1 227 ? -3.476 3.554 30.023 1.00 97.88 227 HIS A N 1
ATOM 1807 C CA . HIS A 1 227 ? -3.952 2.331 29.385 1.00 97.88 227 HIS A CA 1
ATOM 1808 C C . HIS A 1 227 ? -3.038 1.895 28.218 1.00 97.88 227 HIS A C 1
ATOM 1810 O O . HIS A 1 227 ? -3.207 2.364 27.092 1.00 97.88 227 HIS A O 1
ATOM 1816 N N . PRO A 1 228 ? -2.070 0.979 28.429 1.00 97.12 228 PRO A N 1
ATOM 1817 C CA . PRO A 1 228 ? -1.184 0.490 27.365 1.00 97.12 228 PRO A CA 1
ATOM 1818 C C . PRO A 1 228 ? -1.916 -0.496 26.444 1.00 97.12 228 PRO A C 1
ATOM 1820 O O . PRO A 1 228 ? -1.760 -1.713 26.565 1.00 97.12 228 PRO A O 1
ATOM 1823 N N . VAL A 1 229 ? -2.763 0.017 25.551 1.00 97.81 229 VAL A N 1
ATOM 1824 C CA . VAL A 1 229 ? -3.570 -0.792 24.616 1.00 97.81 229 VAL A CA 1
ATOM 1825 C C . VAL A 1 229 ? -2.732 -1.388 23.488 1.00 97.81 229 VAL A C 1
ATOM 1827 O O . VAL A 1 229 ? -3.081 -2.444 22.963 1.00 97.81 229 VAL A O 1
ATOM 1830 N N . ILE A 1 230 ? -1.605 -0.752 23.164 1.00 97.38 230 ILE A N 1
ATOM 1831 C CA . ILE A 1 230 ? -0.549 -1.301 22.314 1.00 97.38 230 ILE A CA 1
ATOM 1832 C C . ILE A 1 230 ? 0.704 -1.456 23.180 1.00 97.38 230 ILE A C 1
ATOM 1834 O O . ILE A 1 230 ? 1.164 -0.494 23.796 1.00 97.38 230 ILE A O 1
ATOM 1838 N N . ASP A 1 231 ? 1.242 -2.668 23.275 1.00 94.44 231 ASP A N 1
ATOM 1839 C CA . ASP A 1 231 ? 2.337 -2.974 24.196 1.00 94.44 231 ASP A CA 1
ATOM 1840 C C . ASP A 1 231 ? 3.242 -4.098 23.672 1.00 94.44 231 ASP A C 1
ATOM 1842 O O . ASP A 1 231 ? 2.894 -4.825 22.741 1.00 94.44 231 ASP A O 1
ATOM 1846 N N . LEU A 1 232 ? 4.421 -4.247 24.274 1.00 89.19 232 LEU A N 1
ATOM 1847 C CA . LEU A 1 232 ? 5.232 -5.448 24.122 1.00 89.19 232 LEU A CA 1
ATOM 1848 C C . LEU A 1 232 ? 4.561 -6.611 24.857 1.00 89.19 232 LEU A C 1
ATOM 1850 O O . LEU A 1 232 ? 4.183 -6.493 26.027 1.00 89.19 232 LEU A O 1
ATOM 1854 N N . MET A 1 233 ? 4.479 -7.759 24.191 1.00 81.56 233 MET A N 1
ATOM 1855 C CA . MET A 1 233 ? 3.993 -8.995 24.796 1.00 81.56 233 MET A CA 1
ATOM 1856 C C . MET A 1 233 ? 4.896 -9.414 25.969 1.00 81.56 233 MET A C 1
ATOM 1858 O O . MET A 1 233 ? 6.101 -9.156 25.930 1.00 81.56 233 MET A O 1
ATOM 1862 N N . PRO A 1 234 ? 4.368 -10.101 27.003 1.00 73.94 234 PRO A N 1
ATOM 1863 C CA . PRO A 1 234 ? 5.164 -10.529 28.158 1.00 73.94 234 PRO A CA 1
ATOM 1864 C C . PRO A 1 234 ? 6.428 -11.306 27.766 1.00 73.94 234 PRO A C 1
ATOM 1866 O O . PRO A 1 234 ? 7.515 -10.996 28.238 1.00 73.94 234 PRO A O 1
ATOM 1869 N N . GLU A 1 235 ? 6.297 -12.220 26.802 1.00 71.50 235 GLU A N 1
ATOM 1870 C CA . GLU A 1 235 ? 7.392 -13.020 26.232 1.00 71.50 235 GLU A CA 1
ATOM 1871 C C . GLU A 1 235 ? 8.492 -12.182 25.551 1.00 71.50 235 GLU A C 1
ATOM 1873 O O . GLU A 1 235 ? 9.626 -12.631 25.433 1.00 71.50 235 GLU A O 1
ATOM 1878 N N . GLN A 1 236 ? 8.198 -10.945 25.137 1.00 74.31 236 GLN A N 1
ATOM 1879 C CA . GLN A 1 236 ? 9.186 -10.024 24.566 1.00 74.31 236 GLN A CA 1
ATOM 1880 C C . GLN A 1 236 ? 9.933 -9.216 25.637 1.00 74.31 236 GLN A C 1
ATOM 1882 O O . GLN A 1 236 ? 11.018 -8.710 25.360 1.00 74.31 236 GLN A O 1
ATOM 1887 N N . ARG A 1 237 ? 9.378 -9.071 26.848 1.00 70.12 237 ARG A N 1
ATOM 1888 C CA . ARG A 1 237 ? 9.974 -8.255 27.924 1.00 70.12 237 ARG A CA 1
ATOM 1889 C C . ARG A 1 237 ? 11.184 -8.927 28.576 1.00 70.12 237 ARG A C 1
ATOM 1891 O O . ARG A 1 237 ? 12.063 -8.234 29.074 1.00 70.12 237 ARG A O 1
ATOM 1898 N N . GLU A 1 238 ? 11.249 -10.254 28.528 1.00 65.81 238 GLU A N 1
ATOM 1899 C CA . GLU A 1 238 ? 12.382 -11.043 29.035 1.00 65.81 238 GLU A CA 1
ATOM 1900 C C . GLU A 1 238 ? 13.578 -11.060 28.062 1.00 65.81 238 GLU A C 1
ATOM 1902 O O . GLU A 1 238 ? 14.676 -11.495 28.410 1.00 65.81 238 GLU A O 1
ATOM 1907 N N . ILE A 1 239 ? 13.394 -10.548 26.840 1.00 66.81 239 ILE A N 1
ATOM 1908 C CA . ILE A 1 239 ? 14.411 -10.548 25.789 1.00 66.81 239 ILE A CA 1
ATOM 1909 C C . ILE A 1 239 ? 15.259 -9.274 25.889 1.00 66.81 239 ILE A C 1
ATOM 1911 O O . ILE A 1 239 ? 14.853 -8.189 25.474 1.00 66.81 239 ILE A O 1
ATOM 1915 N N . THR A 1 240 ? 16.484 -9.410 26.396 1.00 60.06 240 THR A N 1
ATOM 1916 C CA . THR A 1 240 ? 17.431 -8.291 26.578 1.00 60.06 240 THR A CA 1
ATOM 1917 C C . THR A 1 240 ? 18.239 -7.946 25.319 1.00 60.06 240 THR A C 1
ATOM 1919 O O . THR A 1 240 ? 18.861 -6.883 25.249 1.00 60.06 240 THR A O 1
ATOM 1922 N N . TYR A 1 241 ? 18.224 -8.804 24.292 1.00 64.25 241 TYR A N 1
ATOM 1923 C CA . TYR A 1 241 ? 18.983 -8.595 23.056 1.00 64.25 241 TYR A CA 1
ATOM 1924 C C . TYR A 1 241 ? 18.261 -7.632 22.099 1.00 64.25 241 TYR A C 1
ATOM 1926 O O . TYR A 1 241 ? 17.146 -7.895 21.637 1.00 64.25 241 TYR A O 1
ATOM 1934 N N . LYS A 1 242 ? 18.905 -6.508 21.754 1.00 53.88 242 LYS A N 1
ATOM 1935 C CA . LYS A 1 242 ? 18.337 -5.508 20.833 1.00 53.88 242 LYS A CA 1
ATOM 1936 C C . LYS A 1 242 ? 18.016 -6.145 19.475 1.00 53.88 242 LYS A C 1
ATOM 1938 O O . LYS A 1 242 ? 18.896 -6.659 18.797 1.00 53.88 242 LYS A O 1
ATOM 1943 N N . GLY A 1 243 ? 16.749 -6.067 19.071 1.00 57.09 243 GLY A N 1
ATOM 1944 C CA . GLY A 1 243 ? 16.251 -6.576 17.787 1.00 57.09 243 GLY A CA 1
ATOM 1945 C C . GLY A 1 243 ? 15.583 -7.952 17.852 1.00 57.09 243 GLY A C 1
ATOM 1946 O O . GLY A 1 243 ? 14.799 -8.263 16.962 1.00 57.09 243 GLY A O 1
ATOM 1947 N N . ALA A 1 244 ? 15.791 -8.729 18.919 1.00 60.94 244 ALA A N 1
ATOM 1948 C CA . ALA A 1 244 ? 15.238 -10.083 19.038 1.00 60.94 244 ALA A CA 1
ATOM 1949 C C . ALA A 1 244 ? 13.714 -10.126 19.289 1.00 60.94 244 ALA A C 1
ATOM 1951 O O . ALA A 1 244 ? 13.094 -11.171 19.138 1.00 60.94 244 ALA A O 1
ATOM 1952 N N . THR A 1 245 ? 13.089 -8.988 19.604 1.00 73.38 245 THR A N 1
ATOM 1953 C CA . THR A 1 245 ? 11.627 -8.860 19.730 1.00 73.38 245 THR A CA 1
ATOM 1954 C C . THR A 1 245 ? 10.934 -8.465 18.423 1.00 73.38 245 THR A C 1
ATOM 1956 O O . THR A 1 245 ? 9.706 -8.415 18.382 1.00 73.38 245 THR A O 1
ATOM 1959 N N . MET A 1 246 ? 11.694 -8.151 17.363 1.00 82.25 246 MET A N 1
ATOM 1960 C CA . MET A 1 246 ? 11.152 -7.693 16.083 1.00 82.25 246 MET A CA 1
ATOM 1961 C C . MET A 1 246 ? 10.538 -8.852 15.305 1.00 82.25 246 MET A C 1
ATOM 1963 O O . MET A 1 246 ? 11.226 -9.799 14.922 1.00 82.25 246 MET A O 1
ATOM 1967 N N . ARG A 1 247 ? 9.255 -8.725 14.979 1.00 86.56 247 ARG A N 1
ATOM 1968 C CA . ARG A 1 247 ? 8.587 -9.632 14.058 1.00 86.56 247 ARG A CA 1
ATOM 1969 C C . ARG A 1 247 ? 8.889 -9.205 12.627 1.00 86.56 247 ARG A C 1
ATOM 1971 O O . ARG A 1 247 ? 8.545 -8.099 12.211 1.00 86.56 247 ARG A O 1
ATOM 1978 N N . LEU A 1 248 ? 9.569 -10.080 11.890 1.00 89.81 248 LEU A N 1
ATOM 1979 C CA . LEU A 1 248 ? 10.035 -9.836 10.526 1.00 89.81 248 LEU A CA 1
ATOM 1980 C C . LEU A 1 248 ? 9.601 -10.956 9.584 1.00 89.81 248 LEU A C 1
ATOM 1982 O O . LEU A 1 248 ? 9.542 -12.121 9.975 1.00 89.81 248 LEU A O 1
ATOM 1986 N N . GLY A 1 249 ? 9.370 -10.601 8.321 1.00 92.12 249 GLY A N 1
ATOM 1987 C CA . GLY A 1 249 ? 9.118 -11.574 7.256 1.00 92.12 249 GLY A CA 1
ATOM 1988 C C . GLY A 1 249 ? 7.670 -12.047 7.205 1.00 92.12 249 GLY A C 1
ATOM 1989 O O . GLY A 1 249 ? 6.792 -11.386 7.748 1.00 92.12 249 GLY A O 1
ATOM 1990 N N . ALA A 1 250 ? 7.423 -13.142 6.486 1.00 94.81 250 ALA A N 1
ATOM 1991 C CA . ALA A 1 250 ? 6.080 -13.666 6.258 1.00 94.81 250 ALA A CA 1
ATOM 1992 C C . ALA A 1 250 ? 5.580 -14.484 7.459 1.00 94.81 250 ALA A C 1
ATOM 1994 O O . ALA A 1 250 ? 6.267 -15.403 7.902 1.00 94.81 250 ALA A O 1
ATOM 1995 N N . HIS A 1 251 ? 4.379 -14.183 7.948 1.00 95.75 251 HIS A N 1
ATOM 1996 C CA . HIS A 1 251 ? 3.703 -14.918 9.019 1.00 95.75 251 HIS A CA 1
ATOM 1997 C C . HIS A 1 251 ? 2.293 -15.305 8.585 1.00 95.75 251 HIS A C 1
ATOM 1999 O O . HIS A 1 251 ? 1.661 -14.597 7.805 1.00 95.75 251 HIS A O 1
ATOM 2005 N N . LYS A 1 252 ? 1.804 -16.436 9.097 1.00 97.75 252 LYS A N 1
ATOM 2006 C CA . LYS A 1 252 ? 0.437 -16.902 8.851 1.00 97.75 252 LYS A CA 1
ATOM 2007 C C . LYS A 1 252 ? -0.559 -16.045 9.639 1.00 97.75 252 LYS A C 1
ATOM 2009 O O . LYS A 1 252 ? -0.333 -15.798 10.822 1.00 97.75 252 LYS A O 1
ATOM 2014 N N . VAL A 1 253 ? -1.666 -15.668 9.006 1.00 98.31 253 VAL A N 1
ATOM 2015 C CA . VAL A 1 253 ? -2.803 -14.972 9.623 1.00 98.31 253 VAL A CA 1
ATOM 2016 C C . VAL A 1 253 ? -4.069 -15.784 9.364 1.00 98.31 253 VAL A C 1
ATOM 2018 O O . VAL A 1 253 ? -4.337 -16.183 8.229 1.00 98.31 253 VAL A O 1
ATOM 2021 N N . ILE A 1 254 ? -4.830 -16.043 10.424 1.00 98.62 254 ILE A N 1
ATOM 2022 C CA . ILE A 1 254 ? -6.123 -16.725 10.383 1.00 98.62 254 ILE A CA 1
ATOM 2023 C C . ILE A 1 254 ? -7.221 -15.669 10.350 1.00 98.62 254 ILE A C 1
ATOM 2025 O O . ILE A 1 254 ? -7.366 -14.891 11.295 1.00 98.62 254 ILE A O 1
ATOM 2029 N N . ILE A 1 255 ? -7.984 -15.653 9.264 1.00 98.62 255 ILE A N 1
ATOM 2030 C CA . ILE A 1 255 ? -9.095 -14.738 9.034 1.00 98.62 255 ILE A CA 1
ATOM 2031 C C . ILE A 1 255 ? -10.396 -15.371 9.527 1.00 98.62 255 ILE A C 1
ATOM 2033 O O . ILE A 1 255 ? -10.722 -16.515 9.209 1.00 98.62 255 ILE A O 1
ATOM 2037 N N . LYS A 1 256 ? -11.169 -14.593 10.281 1.00 98.12 256 LYS A N 1
ATOM 2038 C CA . LYS A 1 256 ? -12.506 -14.946 10.752 1.00 98.12 256 LYS A CA 1
ATOM 2039 C C . LYS A 1 256 ? -13.510 -14.860 9.601 1.00 98.12 256 LYS A C 1
ATOM 2041 O O . LYS A 1 256 ? -13.653 -13.809 8.979 1.00 98.12 256 LYS A O 1
ATOM 2046 N N . GLU A 1 257 ? -14.247 -15.939 9.360 1.00 98.00 257 GLU A N 1
ATOM 2047 C CA . GLU A 1 257 ? -15.306 -15.985 8.346 1.00 98.00 257 GLU A CA 1
ATOM 2048 C C . GLU A 1 257 ? -16.395 -14.923 8.577 1.00 98.00 257 GLU A C 1
ATOM 2050 O O . GLU A 1 257 ? -16.666 -14.503 9.704 1.00 98.00 257 GLU A O 1
ATOM 2055 N N . GLY A 1 258 ? -17.012 -14.471 7.483 1.00 96.56 258 GLY A N 1
ATOM 2056 C CA . GLY A 1 258 ? -18.084 -13.467 7.504 1.00 96.56 258 GLY A CA 1
ATOM 2057 C C . GLY A 1 258 ? -17.631 -12.018 7.740 1.00 96.56 258 GLY A C 1
ATOM 2058 O O . GLY A 1 258 ? -18.466 -11.117 7.731 1.00 96.56 258 GLY A O 1
ATOM 2059 N N . THR A 1 259 ? -16.332 -11.769 7.924 1.00 98.12 259 THR A N 1
ATOM 2060 C CA . THR A 1 259 ? -15.760 -10.419 8.100 1.00 98.12 259 THR A CA 1
ATOM 2061 C C . THR A 1 259 ? -15.479 -9.711 6.771 1.00 98.12 259 THR A C 1
ATOM 2063 O O . THR A 1 259 ? -15.602 -10.306 5.693 1.00 98.12 259 THR A O 1
ATOM 2066 N N . LEU A 1 260 ? -15.101 -8.426 6.817 1.00 98.12 260 LEU A N 1
ATOM 2067 C CA . LEU A 1 260 ? -14.649 -7.709 5.623 1.00 98.12 260 LEU A CA 1
ATOM 2068 C C . LEU A 1 260 ? -13.355 -8.329 5.080 1.00 98.12 260 LEU A C 1
ATOM 2070 O O . LEU A 1 260 ? -13.306 -8.609 3.885 1.00 98.12 260 LEU A O 1
ATOM 2074 N N . ALA A 1 261 ? -12.377 -8.651 5.936 1.00 98.31 261 ALA A N 1
ATOM 2075 C CA . ALA A 1 261 ? -11.183 -9.403 5.546 1.00 98.31 261 ALA A CA 1
ATOM 2076 C C . ALA A 1 261 ? -11.541 -10.686 4.787 1.00 98.31 261 ALA A C 1
ATOM 2078 O O . ALA A 1 261 ? -11.028 -10.920 3.696 1.00 98.31 261 ALA A O 1
ATOM 2079 N N . HIS A 1 262 ? -12.462 -11.498 5.312 1.00 98.31 262 HIS A N 1
ATOM 2080 C CA . HIS A 1 262 ? -12.850 -12.743 4.647 1.00 98.31 262 HIS A CA 1
ATOM 2081 C C . HIS A 1 262 ? -13.418 -12.505 3.243 1.00 98.31 262 HIS A C 1
ATOM 2083 O O . HIS A 1 262 ? -13.078 -13.235 2.315 1.00 98.31 262 HIS A O 1
ATOM 2089 N N . ARG A 1 263 ? -14.242 -11.462 3.070 1.00 97.62 263 ARG A N 1
ATOM 2090 C CA . ARG A 1 263 ? -14.795 -11.087 1.759 1.00 97.62 263 ARG A CA 1
ATOM 2091 C C . ARG A 1 263 ? -13.717 -10.608 0.787 1.00 97.62 263 ARG A C 1
ATOM 2093 O O . ARG A 1 263 ? -13.733 -11.028 -0.361 1.00 97.62 263 ARG A O 1
ATOM 2100 N N . LEU A 1 264 ? -12.775 -9.785 1.248 1.00 97.94 264 LEU A N 1
ATOM 2101 C CA . LEU A 1 264 ? -11.695 -9.253 0.411 1.00 97.94 264 LEU A CA 1
ATOM 2102 C C . LEU A 1 264 ? -10.701 -10.338 -0.018 1.00 97.94 264 LEU A C 1
ATOM 2104 O O . LEU A 1 264 ? -10.344 -10.430 -1.189 1.00 97.94 264 LEU A O 1
ATOM 2108 N N . TYR A 1 265 ? -10.241 -11.163 0.923 1.00 97.62 265 TYR A N 1
ATOM 2109 C CA . TYR A 1 265 ? -9.230 -12.184 0.639 1.00 97.62 265 TYR A CA 1
ATOM 2110 C C . TYR A 1 265 ? -9.817 -13.464 0.031 1.00 97.62 265 TYR A C 1
ATOM 2112 O O . TYR A 1 265 ? -9.076 -14.227 -0.594 1.00 97.62 265 TYR A O 1
ATOM 2120 N N . GLY A 1 266 ? -11.111 -13.735 0.242 1.00 97.44 266 GLY A N 1
ATOM 2121 C CA . GLY A 1 266 ? -11.774 -14.974 -0.180 1.00 97.44 266 GLY A CA 1
ATOM 2122 C C . GLY A 1 266 ? -11.183 -16.232 0.467 1.00 97.44 266 GLY A C 1
ATOM 2123 O O . GLY A 1 266 ? -11.243 -17.315 -0.116 1.00 97.44 266 GLY A O 1
ATOM 2124 N N . LYS A 1 267 ? -10.520 -16.080 1.622 1.00 96.94 267 LYS A N 1
ATOM 2125 C CA . LYS A 1 267 ? -9.750 -17.123 2.314 1.00 96.94 267 LYS A CA 1
ATOM 2126 C C . LYS A 1 267 ? -9.830 -16.940 3.824 1.00 96.94 267 LYS A C 1
ATOM 2128 O O . LYS A 1 267 ? -9.927 -15.820 4.316 1.00 96.94 267 LYS A O 1
ATOM 2133 N N . THR A 1 268 ? -9.695 -18.045 4.548 1.00 97.81 268 THR A N 1
ATOM 2134 C CA . THR A 1 268 ? -9.557 -18.077 6.013 1.00 97.81 268 THR A CA 1
ATOM 2135 C C . THR A 1 268 ? -8.100 -18.093 6.471 1.00 97.81 268 THR A C 1
ATOM 2137 O O . THR A 1 268 ? -7.824 -17.904 7.650 1.00 97.81 268 THR A O 1
ATOM 2140 N N . GLU A 1 269 ? -7.147 -18.281 5.555 1.00 98.12 269 GLU A N 1
ATOM 2141 C CA . GLU A 1 269 ? -5.716 -18.297 5.859 1.00 98.12 269 GLU A CA 1
ATOM 2142 C C . GLU A 1 269 ? -4.920 -17.510 4.812 1.00 98.12 269 GLU A C 1
ATOM 2144 O O . GLU A 1 269 ? -5.038 -17.755 3.605 1.00 98.12 269 GLU A O 1
ATOM 2149 N N . ILE A 1 270 ? -4.084 -16.580 5.280 1.00 98.00 270 ILE A N 1
ATOM 2150 C CA . ILE A 1 270 ? -3.179 -15.772 4.449 1.00 98.00 270 ILE A CA 1
ATOM 2151 C C . ILE A 1 270 ? -1.768 -15.731 5.052 1.00 98.00 270 ILE A C 1
ATOM 2153 O O . ILE A 1 270 ? -1.553 -16.151 6.191 1.00 98.00 270 ILE A O 1
ATOM 2157 N N . TYR A 1 271 ? -0.797 -15.243 4.276 1.00 97.75 271 TYR A N 1
ATOM 2158 C CA . TYR A 1 271 ? 0.595 -15.084 4.701 1.00 97.75 271 TYR A CA 1
ATOM 2159 C C . TYR A 1 271 ? 1.079 -13.679 4.366 1.00 97.75 271 TYR A C 1
ATOM 2161 O O . TYR A 1 271 ? 1.214 -13.344 3.186 1.00 97.75 271 TYR A O 1
ATOM 2169 N N . GLU A 1 272 ? 1.395 -12.899 5.396 1.00 97.56 272 GLU A N 1
ATOM 2170 C CA . GLU A 1 272 ? 1.700 -11.476 5.254 1.00 97.56 272 GLU A CA 1
ATOM 2171 C C . GLU A 1 272 ? 3.018 -11.079 5.892 1.00 97.56 272 GLU A C 1
ATOM 2173 O O . GLU A 1 272 ? 3.526 -11.750 6.791 1.00 97.56 272 GLU A O 1
ATOM 2178 N N . ARG A 1 273 ? 3.613 -9.992 5.389 1.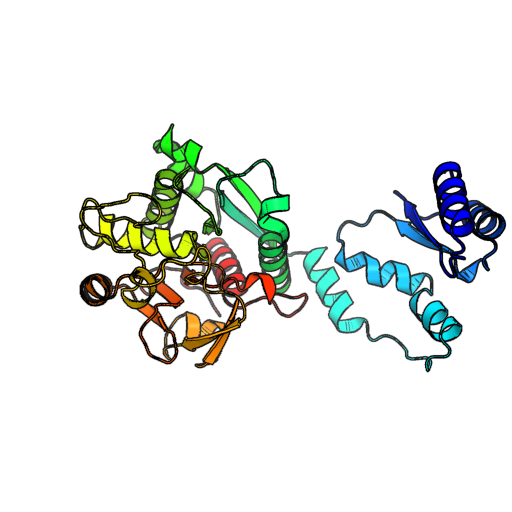00 96.75 273 ARG A N 1
ATOM 2179 C CA . ARG A 1 273 ? 4.929 -9.532 5.840 1.00 96.75 273 ARG A CA 1
ATOM 2180 C C . ARG A 1 273 ? 4.809 -8.584 7.026 1.00 96.75 273 ARG A C 1
ATOM 2182 O O . ARG A 1 273 ? 4.111 -7.584 6.951 1.00 96.75 273 ARG A O 1
ATOM 2189 N N . HIS A 1 274 ? 5.568 -8.843 8.082 1.00 95.62 274 HIS A N 1
ATOM 2190 C CA . HIS A 1 274 ? 5.600 -8.015 9.286 1.00 95.62 274 HIS A CA 1
ATOM 2191 C C . HIS A 1 274 ? 6.925 -7.267 9.424 1.00 95.62 274 HIS A C 1
ATOM 2193 O O . HIS A 1 274 ? 7.975 -7.737 8.966 1.00 95.62 274 HIS A O 1
ATOM 2199 N N . ARG A 1 275 ? 6.857 -6.096 10.067 1.00 92.75 275 ARG A N 1
ATOM 2200 C CA . ARG A 1 275 ? 8.010 -5.326 10.551 1.00 92.75 275 ARG A CA 1
ATOM 2201 C C . ARG A 1 275 ? 7.608 -4.439 11.735 1.00 92.75 275 ARG A C 1
ATOM 2203 O O . ARG A 1 275 ? 7.608 -3.217 11.635 1.00 92.75 275 ARG A O 1
ATOM 2210 N N . HIS A 1 276 ? 7.254 -5.062 12.854 1.00 91.88 276 HIS A N 1
ATOM 2211 C CA . HIS A 1 276 ? 6.874 -4.365 14.088 1.00 91.88 276 HIS A CA 1
ATOM 2212 C C . HIS A 1 276 ? 7.302 -5.162 15.327 1.00 91.88 276 HIS A C 1
ATOM 2214 O O . HIS A 1 276 ? 7.768 -6.299 15.229 1.00 91.88 276 HIS A O 1
ATOM 2220 N N . ARG A 1 277 ? 7.180 -4.534 16.500 1.00 91.12 277 ARG A N 1
ATOM 2221 C CA . ARG A 1 277 ? 7.462 -5.152 17.809 1.00 91.12 277 ARG A CA 1
ATOM 2222 C C . ARG A 1 277 ? 6.239 -5.171 18.712 1.00 91.12 277 ARG A C 1
ATOM 2224 O O . ARG A 1 277 ? 6.015 -6.166 19.385 1.00 91.12 277 ARG A O 1
ATOM 2231 N N . TRP A 1 278 ? 5.500 -4.068 18.737 1.00 93.25 278 TRP A N 1
ATOM 2232 C CA . TRP A 1 278 ? 4.340 -3.899 19.596 1.00 93.25 278 TRP A CA 1
ATOM 2233 C C . TRP A 1 278 ? 3.108 -4.589 19.027 1.00 93.25 278 TRP A C 1
ATOM 2235 O O . TRP A 1 278 ? 2.946 -4.681 17.808 1.00 93.25 278 TRP A O 1
ATOM 2245 N N . GLU A 1 279 ? 2.257 -5.052 19.935 1.00 95.81 279 GLU A N 1
ATOM 2246 C CA . GLU A 1 279 ? 1.050 -5.823 19.665 1.00 95.81 279 GLU A CA 1
ATOM 2247 C C . GLU A 1 279 ? -0.143 -5.225 20.417 1.00 95.81 279 GLU A C 1
ATOM 2249 O O . GLU A 1 279 ? 0.018 -4.464 21.373 1.00 95.81 279 GLU A O 1
ATOM 2254 N N . VAL A 1 280 ? -1.361 -5.591 20.012 1.00 97.56 280 VAL A N 1
ATOM 2255 C CA . VAL A 1 280 ? -2.567 -5.227 20.767 1.00 97.56 280 VAL A CA 1
ATOM 2256 C C . VAL A 1 280 ? -2.580 -5.979 22.091 1.00 97.56 280 VAL A C 1
ATOM 2258 O O . VAL A 1 280 ? -2.638 -7.208 22.108 1.00 97.56 280 VAL A O 1
ATOM 2261 N N . ASN A 1 281 ? -2.588 -5.249 23.202 1.00 96.94 281 ASN A N 1
ATOM 2262 C CA . ASN A 1 281 ? -2.525 -5.825 24.537 1.00 96.94 281 ASN A CA 1
ATOM 2263 C C . ASN A 1 281 ? -3.790 -6.661 24.845 1.00 96.94 281 ASN A C 1
ATOM 2265 O O . ASN A 1 281 ? -4.887 -6.093 24.916 1.00 96.94 281 ASN A O 1
ATOM 2269 N N . PRO A 1 282 ? -3.659 -7.983 25.099 1.00 95.69 282 PRO A N 1
ATOM 2270 C CA . PRO A 1 282 ? -4.790 -8.881 25.350 1.00 95.69 282 PRO A CA 1
ATOM 2271 C C . PRO A 1 282 ? -5.731 -8.447 26.474 1.00 95.69 282 PRO A C 1
ATOM 2273 O O . PRO A 1 282 ? -6.923 -8.753 26.431 1.00 95.69 282 PRO A O 1
ATOM 2276 N N . LYS A 1 283 ? -5.230 -7.684 27.457 1.00 96.44 283 LYS A N 1
ATOM 2277 C CA . LYS A 1 283 ? -6.043 -7.153 28.566 1.00 96.44 283 LYS A CA 1
ATOM 2278 C C . LYS A 1 283 ? -7.198 -6.265 28.092 1.00 96.44 283 LYS A C 1
ATOM 2280 O O . LYS A 1 283 ? -8.206 -6.177 28.783 1.00 96.44 283 LYS A O 1
ATOM 2285 N N . TYR A 1 284 ? -7.062 -5.633 26.925 1.00 97.81 284 TYR A N 1
ATOM 2286 C CA . TYR A 1 284 ? -8.046 -4.694 26.385 1.00 97.81 284 TYR A CA 1
ATOM 2287 C C . TYR A 1 284 ? -8.939 -5.296 25.299 1.00 97.81 284 TYR A C 1
ATOM 2289 O O . TYR A 1 284 ? -9.874 -4.643 24.849 1.00 97.81 284 TYR A O 1
ATOM 2297 N N . TRP A 1 285 ? -8.708 -6.541 24.876 1.00 97.38 285 TRP A N 1
ATOM 2298 C CA . TRP A 1 285 ? -9.460 -7.129 23.764 1.00 97.38 285 TRP A CA 1
ATOM 2299 C C . TRP A 1 285 ? -10.961 -7.163 24.023 1.00 97.38 285 TRP A C 1
ATOM 2301 O O . TRP A 1 285 ? -11.743 -6.733 23.180 1.00 97.38 285 TRP A O 1
ATOM 2311 N N . ARG A 1 286 ? -11.351 -7.615 25.219 1.00 97.94 286 ARG A N 1
ATOM 2312 C CA . ARG A 1 286 ? -12.757 -7.744 25.601 1.00 97.94 286 ARG A CA 1
ATOM 2313 C C . ARG A 1 286 ? -13.492 -6.404 25.536 1.00 97.94 286 ARG A C 1
ATOM 2315 O O . ARG A 1 286 ? -14.517 -6.327 24.872 1.00 97.94 286 ARG A O 1
ATOM 2322 N N . ILE A 1 287 ? -12.949 -5.355 26.161 1.00 98.25 287 ILE A N 1
ATOM 2323 C CA . ILE A 1 287 ? -13.593 -4.033 26.171 1.00 98.25 287 ILE A CA 1
ATOM 2324 C C . ILE A 1 287 ? -13.687 -3.437 24.762 1.00 98.25 287 ILE A C 1
ATOM 2326 O O . ILE A 1 287 ? -14.719 -2.869 24.417 1.00 98.25 287 ILE A O 1
ATOM 2330 N N . LEU A 1 288 ? -12.661 -3.614 23.921 1.00 98.50 288 LEU A N 1
ATOM 2331 C CA . LEU A 1 288 ? -12.690 -3.153 22.530 1.00 98.50 288 LEU A CA 1
ATOM 2332 C C . LEU A 1 288 ? -13.804 -3.861 21.740 1.00 98.50 288 LEU A C 1
ATOM 2334 O O . LEU A 1 288 ? -14.589 -3.208 21.053 1.00 98.50 288 LEU A O 1
ATOM 2338 N N . GLN A 1 289 ? -13.907 -5.186 21.869 1.00 98.19 289 GLN A N 1
ATOM 2339 C CA . GLN A 1 289 ? -14.908 -5.992 21.164 1.00 98.19 289 GLN A CA 1
ATOM 2340 C C . GLN A 1 289 ? -16.339 -5.726 21.647 1.00 98.19 289 GLN A C 1
ATOM 2342 O O . GLN A 1 289 ? -17.250 -5.650 20.826 1.00 98.19 289 GLN A O 1
ATOM 2347 N N . GLU A 1 290 ? -16.542 -5.528 22.954 1.00 98.12 290 GLU A N 1
ATOM 2348 C CA . GLU A 1 290 ? -17.845 -5.153 23.530 1.00 98.12 290 GLU A CA 1
ATOM 2349 C C . GLU A 1 290 ? -18.356 -3.804 22.989 1.00 98.12 290 GLU A C 1
ATOM 2351 O O . GLU A 1 290 ? -19.564 -3.596 22.920 1.00 98.12 290 GLU A O 1
ATOM 2356 N N . HIS A 1 291 ? -17.456 -2.921 22.540 1.00 98.31 291 HIS A N 1
ATOM 2357 C CA . HIS A 1 291 ? -17.798 -1.633 21.923 1.00 98.31 291 HIS A CA 1
ATOM 2358 C C . HIS A 1 291 ? -17.874 -1.678 20.386 1.00 98.31 291 HIS A C 1
ATOM 2360 O O . HIS A 1 291 ? -18.050 -0.637 19.757 1.00 98.31 291 HIS A O 1
ATOM 2366 N N . GLY A 1 292 ? -17.759 -2.860 19.771 1.00 97.62 292 GLY A N 1
ATOM 2367 C CA . GLY A 1 292 ? -17.972 -3.056 18.332 1.00 97.62 292 GLY A CA 1
ATOM 2368 C C . GLY A 1 292 ? -16.711 -3.293 17.499 1.00 97.62 292 GLY A C 1
ATOM 2369 O O . GLY A 1 292 ? -16.829 -3.533 16.298 1.00 97.62 292 GLY A O 1
ATOM 2370 N N . ALA A 1 293 ? -15.515 -3.291 18.098 1.00 98.06 293 ALA A N 1
ATOM 2371 C CA . ALA A 1 293 ? -14.304 -3.661 17.369 1.00 98.06 293 ALA A CA 1
ATOM 2372 C C . ALA A 1 293 ? -14.326 -5.137 16.946 1.00 98.06 293 ALA A C 1
ATOM 2374 O O . ALA A 1 293 ? -14.607 -6.031 17.749 1.00 98.06 293 ALA A O 1
ATOM 2375 N N . VAL A 1 294 ? -13.933 -5.418 15.704 1.00 98.62 294 VAL A N 1
ATOM 2376 C CA . VAL A 1 294 ? -13.753 -6.788 15.219 1.00 98.62 294 VAL A CA 1
ATOM 2377 C C . VAL A 1 294 ? -12.282 -7.048 14.937 1.00 98.62 294 VAL A C 1
ATOM 2379 O O . VAL A 1 294 ? -11.682 -6.456 14.046 1.00 98.62 294 VAL A O 1
ATOM 2382 N N . PHE A 1 295 ? -11.709 -8.000 15.672 1.00 98.50 295 PHE A N 1
ATOM 2383 C CA . PHE A 1 295 ? -10.421 -8.599 15.333 1.00 98.50 295 PHE A CA 1
ATOM 2384 C C . PHE A 1 295 ? -10.657 -9.718 14.320 1.00 98.50 295 PHE A C 1
ATOM 2386 O O . PHE A 1 295 ? -10.952 -10.860 14.684 1.00 98.50 295 PHE A O 1
ATOM 2393 N N . SER A 1 296 ? -10.637 -9.361 13.038 1.00 98.25 296 SER A N 1
ATOM 2394 C CA . SER A 1 296 ? -10.974 -10.262 11.933 1.00 98.25 296 SER A CA 1
ATOM 2395 C C . SER A 1 296 ? -9.800 -11.125 11.484 1.00 98.25 296 SER A C 1
ATOM 2397 O O . SER A 1 296 ? -10.019 -12.106 10.782 1.00 98.25 296 SER A O 1
ATOM 2399 N N . GLY A 1 297 ? -8.578 -10.806 11.909 1.00 98.19 297 GLY A N 1
ATOM 2400 C CA . GLY A 1 297 ? -7.367 -11.560 11.609 1.00 98.19 297 GLY A CA 1
ATOM 2401 C C . GLY A 1 297 ? -6.537 -11.756 12.867 1.00 98.19 297 GLY A C 1
ATOM 2402 O O . GLY A 1 297 ? -6.298 -10.798 13.603 1.00 98.19 297 GLY A O 1
ATOM 2403 N N . MET A 1 298 ? -6.097 -12.986 13.118 1.00 98.31 298 MET A N 1
ATOM 2404 C CA . MET A 1 298 ? -5.277 -13.332 14.281 1.00 98.31 298 MET A CA 1
ATOM 2405 C C . MET A 1 298 ? -4.108 -14.236 13.900 1.00 98.31 298 MET A C 1
ATOM 2407 O O . MET A 1 298 ? -4.164 -14.959 12.905 1.00 98.31 298 MET A O 1
ATOM 2411 N N . SER A 1 299 ? -3.063 -14.255 14.723 1.00 96.69 299 SER A N 1
ATOM 2412 C CA . SER A 1 299 ? -2.024 -15.280 14.622 1.00 96.69 299 SER A CA 1
ATOM 2413 C C . SER A 1 299 ? -2.606 -16.687 14.877 1.00 96.69 299 SER A C 1
ATOM 2415 O O . SER A 1 299 ? -3.638 -16.817 15.544 1.00 96.69 299 SER A O 1
ATOM 2417 N N . PRO A 1 300 ? -1.968 -17.774 14.396 1.00 95.94 300 PRO A N 1
ATOM 2418 C CA . PRO A 1 300 ? -2.505 -19.134 14.538 1.00 95.94 300 PRO A CA 1
ATOM 2419 C C . PRO A 1 300 ? -2.699 -19.583 15.993 1.00 95.94 300 PRO A C 1
ATOM 2421 O O . PRO A 1 300 ? -3.628 -20.325 16.295 1.00 95.94 300 PRO A O 1
ATOM 2424 N N . ASP A 1 301 ? -1.851 -19.094 16.899 1.00 93.81 301 ASP A N 1
ATOM 2425 C CA . ASP A 1 301 ? -1.936 -19.311 18.349 1.00 93.81 301 ASP A CA 1
ATOM 2426 C C . ASP A 1 301 ? -2.973 -18.407 19.048 1.00 93.81 301 ASP A C 1
ATOM 2428 O O . ASP A 1 301 ? -3.151 -18.500 20.263 1.00 93.81 301 ASP A O 1
ATOM 2432 N N . ARG A 1 302 ? -3.649 -17.528 18.293 1.00 93.25 302 ARG A N 1
ATOM 2433 C CA . ARG A 1 302 ? -4.619 -16.524 18.759 1.00 93.25 302 ARG A CA 1
ATOM 2434 C C . ARG A 1 302 ? -4.071 -15.573 19.823 1.00 93.25 302 ARG A C 1
ATOM 2436 O O . ARG A 1 302 ? -4.836 -15.049 20.629 1.00 93.25 302 ARG A O 1
ATOM 2443 N N . ARG A 1 303 ? -2.757 -15.333 19.832 1.00 91.25 303 ARG A N 1
ATOM 2444 C CA . ARG A 1 303 ? -2.104 -14.412 20.778 1.00 91.25 303 ARG A CA 1
ATOM 2445 C C . ARG A 1 303 ? -1.922 -12.997 20.241 1.00 91.25 303 ARG A C 1
ATOM 2447 O O . ARG A 1 303 ? -1.710 -12.088 21.036 1.00 91.25 303 ARG A O 1
ATOM 2454 N N . ARG A 1 304 ? -1.997 -12.804 18.923 1.00 94.88 304 ARG A N 1
ATOM 2455 C CA . ARG A 1 3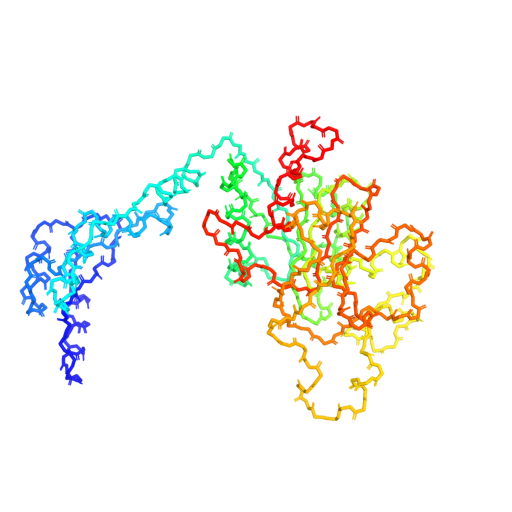04 ? -1.774 -11.515 18.257 1.00 94.88 304 ARG A CA 1
ATOM 2456 C C . ARG A 1 304 ? -2.955 -11.171 17.365 1.00 94.88 304 ARG A C 1
ATOM 2458 O O . ARG A 1 304 ? -3.506 -12.042 16.689 1.00 94.88 304 ARG A O 1
ATOM 2465 N N . VAL A 1 305 ? -3.318 -9.895 17.375 1.00 97.88 305 VAL A N 1
ATOM 2466 C CA . VAL A 1 305 ? -4.309 -9.321 16.465 1.00 97.88 305 VAL A CA 1
ATOM 2467 C C . VAL A 1 305 ? -3.572 -8.799 15.243 1.00 97.88 305 VAL A C 1
ATOM 2469 O O . VAL A 1 305 ? -2.642 -8.011 15.372 1.00 97.88 305 VAL A O 1
ATOM 2472 N N . GLU A 1 306 ? -4.015 -9.227 14.069 1.00 98.31 306 GLU A N 1
ATOM 2473 C CA . GLU A 1 306 ? -3.383 -8.909 12.787 1.00 98.31 306 GLU A CA 1
ATOM 2474 C C . GLU A 1 306 ? -4.249 -7.985 11.934 1.00 98.31 306 GLU A C 1
ATOM 2476 O O . GLU A 1 306 ? -3.716 -7.237 11.117 1.00 98.31 306 GLU A O 1
ATOM 2481 N N . ILE A 1 307 ? -5.575 -8.043 12.112 1.00 98.81 307 ILE A N 1
ATOM 2482 C CA . ILE A 1 307 ? -6.546 -7.213 11.393 1.00 98.81 307 ILE A CA 1
ATOM 2483 C C . ILE A 1 307 ? -7.591 -6.681 12.379 1.00 98.81 307 ILE A C 1
ATOM 2485 O O . ILE A 1 307 ? -8.133 -7.438 13.190 1.00 98.81 307 ILE A O 1
ATOM 2489 N N . PHE A 1 308 ? -7.856 -5.379 12.292 1.00 98.75 308 PHE A N 1
ATOM 2490 C CA . PHE A 1 308 ? -8.852 -4.625 13.046 1.00 98.75 308 PHE A CA 1
ATOM 2491 C C . PHE A 1 308 ? -9.847 -3.986 12.076 1.00 98.75 308 PHE A C 1
ATOM 2493 O O . PHE A 1 308 ? -9.452 -3.300 11.132 1.00 98.75 308 PHE A O 1
ATOM 2500 N N . GLU A 1 309 ? -11.136 -4.190 12.324 1.00 98.56 309 GLU A N 1
ATOM 2501 C CA . GLU A 1 309 ? -12.227 -3.675 11.498 1.00 98.56 309 GLU A CA 1
ATOM 2502 C C . GLU A 1 309 ? -13.337 -3.075 12.362 1.00 98.56 309 GLU A C 1
ATOM 2504 O O . GLU A 1 309 ? -13.584 -3.537 13.481 1.00 98.56 309 GLU A O 1
ATOM 2509 N N . LEU A 1 310 ? -14.054 -2.099 11.796 1.00 98.44 310 LEU A N 1
ATOM 2510 C CA . LEU A 1 310 ? -15.314 -1.582 12.335 1.00 98.44 310 LEU A CA 1
ATOM 2511 C C . LEU A 1 310 ? -16.441 -1.898 11.334 1.00 98.44 310 LEU A C 1
ATOM 2513 O O . LEU A 1 310 ? -16.565 -1.208 10.320 1.00 98.44 310 LEU A O 1
ATOM 2517 N N . PRO A 1 311 ? -17.225 -2.973 11.550 1.00 96.12 311 PRO A N 1
ATOM 2518 C CA . PRO A 1 311 ? -18.195 -3.469 10.568 1.00 96.12 311 PRO A CA 1
ATOM 2519 C C . PRO A 1 311 ? -19.436 -2.576 10.408 1.00 96.12 311 PRO A C 1
ATOM 2521 O O . PRO A 1 311 ? -20.203 -2.768 9.466 1.00 96.12 311 PRO A O 1
ATOM 2524 N N . ASP A 1 312 ? -19.654 -1.638 11.330 1.00 95.94 312 ASP A N 1
ATOM 2525 C CA . ASP A 1 312 ? -20.712 -0.625 11.287 1.00 95.94 312 ASP A CA 1
ATOM 2526 C C . ASP A 1 312 ? -20.356 0.576 10.395 1.00 95.94 312 ASP A C 1
ATOM 2528 O O . ASP A 1 312 ? -21.227 1.395 10.105 1.00 95.94 312 ASP A O 1
ATOM 2532 N N . LYS A 1 313 ? -19.096 0.678 9.953 1.00 97.94 313 LYS A N 1
ATOM 2533 C CA . LYS A 1 313 ? -18.600 1.732 9.062 1.00 97.94 313 LYS A CA 1
ATOM 2534 C C . LYS A 1 313 ? -18.663 1.323 7.596 1.00 97.94 313 LYS A C 1
ATOM 2536 O O . LYS A 1 313 ? -18.620 0.137 7.267 1.00 97.94 313 LYS A O 1
ATOM 2541 N N . TYR A 1 314 ? -18.696 2.314 6.709 1.00 98.12 314 TYR A N 1
ATOM 2542 C CA . TYR A 1 314 ? -18.706 2.130 5.259 1.00 98.12 314 TYR A CA 1
ATOM 2543 C C . TYR A 1 314 ? -17.538 1.255 4.797 1.00 98.12 314 TYR A C 1
ATOM 2545 O O . TYR A 1 314 ? -17.726 0.253 4.107 1.00 98.12 314 TYR A O 1
ATOM 2553 N N . PHE A 1 315 ? -16.327 1.624 5.218 1.00 98.75 315 PHE A N 1
ATOM 2554 C CA . PHE A 1 315 ? -15.120 0.817 5.096 1.00 98.75 315 PHE A CA 1
ATOM 2555 C C . PHE A 1 315 ? -14.105 1.279 6.138 1.00 98.75 315 PHE A C 1
ATOM 2557 O O . PHE A 1 315 ? -13.566 2.379 6.040 1.00 98.75 315 PHE A O 1
ATOM 2564 N N . PHE A 1 316 ? -13.820 0.440 7.128 1.00 98.81 316 PHE A N 1
ATOM 2565 C CA . PHE A 1 316 ? -12.777 0.710 8.108 1.00 98.81 316 PHE A CA 1
ATOM 2566 C C . PHE A 1 316 ? -11.955 -0.555 8.300 1.00 98.81 316 PHE A C 1
ATOM 2568 O O . PHE A 1 316 ? -12.409 -1.511 8.932 1.00 98.81 316 PHE A O 1
ATOM 2575 N N . PHE A 1 317 ? -10.757 -0.556 7.725 1.00 98.81 317 PHE A N 1
ATOM 2576 C CA . PHE A 1 317 ? -9.864 -1.702 7.735 1.00 98.81 317 PHE A CA 1
ATOM 2577 C C . PHE A 1 317 ? -8.484 -1.266 8.202 1.00 98.81 317 PHE A C 1
ATOM 2579 O O . PHE A 1 317 ? -7.930 -0.279 7.721 1.00 98.81 317 PHE A O 1
ATOM 2586 N N . ALA A 1 318 ? -7.894 -2.011 9.122 1.00 98.75 318 ALA A N 1
ATOM 2587 C CA . ALA A 1 318 ? -6.511 -1.805 9.483 1.00 98.75 318 ALA A CA 1
ATOM 2588 C C . ALA A 1 318 ? -5.801 -3.140 9.671 1.00 98.75 318 ALA A C 1
ATOM 2590 O O . ALA A 1 318 ? -6.343 -4.050 10.295 1.00 98.75 318 ALA A O 1
ATOM 2591 N N . SER A 1 319 ? -4.577 -3.246 9.165 1.00 98.44 319 SER A N 1
ATOM 2592 C CA . SER A 1 319 ? -3.744 -4.439 9.293 1.00 98.44 319 SER A CA 1
ATOM 2593 C C . SER A 1 319 ? -2.407 -4.111 9.931 1.00 98.44 319 SER A C 1
ATOM 2595 O O . SER A 1 319 ? -1.778 -3.099 9.629 1.00 98.44 319 SER A O 1
ATOM 2597 N N . GLN A 1 320 ? -1.934 -5.000 10.797 1.00 97.81 320 GLN A N 1
ATOM 2598 C CA . GLN A 1 320 ? -0.613 -4.889 11.410 1.00 97.81 320 GLN A CA 1
ATOM 2599 C C . GLN A 1 320 ? 0.513 -5.208 10.402 1.00 97.81 320 GLN A C 1
ATOM 2601 O O . GLN A 1 320 ? 1.640 -4.724 10.520 1.00 97.81 320 GLN A O 1
ATOM 2606 N N . PHE A 1 321 ? 0.212 -6.031 9.399 1.00 97.69 321 PHE A N 1
ATOM 2607 C CA . PHE A 1 321 ? 1.142 -6.429 8.347 1.00 97.69 321 PHE A CA 1
ATOM 2608 C C . PHE A 1 321 ? 1.209 -5.438 7.178 1.00 97.69 321 PHE A C 1
ATOM 2610 O O . PHE A 1 321 ? 0.375 -4.548 7.035 1.00 97.69 321 PHE A O 1
ATOM 2617 N N . HIS A 1 322 ? 2.205 -5.659 6.321 1.00 97.44 322 HIS A N 1
ATOM 2618 C CA . HIS A 1 322 ? 2.548 -4.887 5.132 1.00 97.44 322 HIS A CA 1
ATOM 2619 C C . HIS A 1 322 ? 2.231 -5.664 3.844 1.00 97.44 322 HIS A C 1
ATOM 2621 O O . HIS A 1 322 ? 3.111 -6.325 3.268 1.00 97.44 322 HIS A O 1
ATOM 2627 N N . GLY A 1 323 ? 0.978 -5.617 3.392 1.00 96.12 323 GLY A N 1
ATOM 2628 C CA . GLY A 1 323 ? 0.572 -6.285 2.156 1.00 96.12 323 GLY A CA 1
ATOM 2629 C C . GLY A 1 323 ? 1.007 -5.546 0.884 1.00 96.12 323 GLY A C 1
ATOM 2630 O O . GLY A 1 323 ? 1.067 -6.142 -0.196 1.00 96.12 323 GLY A O 1
ATOM 2631 N N . GLU A 1 324 ? 1.479 -4.295 0.990 1.00 96.88 324 GLU A N 1
ATOM 2632 C CA . GLU A 1 324 ? 2.048 -3.548 -0.138 1.00 96.88 324 GLU A CA 1
ATOM 2633 C C . GLU A 1 324 ? 3.231 -4.269 -0.798 1.00 96.88 324 GLU A C 1
ATOM 2635 O O . GLU A 1 324 ? 3.478 -4.112 -1.991 1.00 96.88 324 GLU A O 1
ATOM 2640 N N . PHE A 1 325 ? 3.947 -5.112 -0.048 1.00 96.38 325 PHE A N 1
ATOM 2641 C CA . PHE A 1 325 ? 5.058 -5.906 -0.572 1.00 96.38 325 PHE A CA 1
ATOM 2642 C C . PHE A 1 325 ? 4.625 -7.108 -1.419 1.00 96.38 325 PHE A C 1
ATOM 2644 O O . PHE A 1 325 ? 5.474 -7.742 -2.055 1.00 96.38 325 PHE A O 1
ATOM 2651 N N . LYS A 1 326 ? 3.340 -7.465 -1.394 1.00 96.25 326 LYS A N 1
ATOM 2652 C CA . LYS A 1 326 ? 2.763 -8.577 -2.157 1.00 96.25 326 LYS A CA 1
ATOM 2653 C C . LYS A 1 326 ? 1.888 -8.113 -3.319 1.00 96.25 326 LYS A C 1
ATOM 2655 O O . LYS A 1 326 ? 1.723 -8.889 -4.262 1.00 96.25 326 LYS A O 1
ATOM 2660 N N . SER A 1 327 ? 1.442 -6.856 -3.300 1.00 97.56 327 SER A N 1
ATOM 2661 C CA . SER A 1 327 ? 0.700 -6.226 -4.393 1.00 97.56 327 SER A CA 1
ATOM 2662 C C . SER A 1 327 ? 1.501 -6.209 -5.699 1.00 97.56 327 SER A C 1
ATOM 2664 O O . SER A 1 327 ? 2.676 -5.832 -5.724 1.00 97.56 327 SER A O 1
ATOM 2666 N N . ARG A 1 328 ? 0.870 -6.613 -6.808 1.00 96.25 328 ARG A N 1
ATOM 2667 C CA . ARG A 1 328 ? 1.496 -6.682 -8.141 1.00 96.25 328 ARG A CA 1
ATOM 2668 C C . ARG A 1 328 ? 0.550 -6.180 -9.238 1.00 96.25 328 ARG A C 1
ATOM 2670 O O . ARG A 1 328 ? -0.669 -6.251 -9.068 1.00 96.25 328 ARG A O 1
ATOM 2677 N N . PRO A 1 329 ? 1.083 -5.768 -10.402 1.00 94.81 329 PRO A N 1
ATOM 2678 C CA . PRO A 1 329 ? 0.287 -5.540 -11.605 1.00 94.81 329 PRO A CA 1
ATOM 2679 C C . PRO A 1 329 ? -0.670 -6.700 -11.906 1.00 94.81 329 PRO A C 1
ATOM 2681 O O . PRO A 1 329 ? -0.253 -7.858 -11.927 1.00 94.81 329 PRO A O 1
ATOM 2684 N N . GLY A 1 330 ? -1.956 -6.395 -12.102 1.00 92.25 330 GLY A N 1
ATOM 2685 C CA . GLY A 1 330 ? -3.012 -7.389 -12.354 1.00 92.25 330 GLY A CA 1
ATOM 2686 C C . GLY A 1 330 ? -3.393 -8.271 -11.155 1.00 92.25 330 GLY A C 1
ATOM 2687 O O . GLY A 1 330 ? -4.263 -9.127 -11.279 1.00 92.25 330 GLY A O 1
ATOM 2688 N N . LYS A 1 331 ? -2.755 -8.081 -9.996 1.00 95.75 331 LYS A N 1
ATOM 2689 C CA . LYS A 1 331 ? -3.072 -8.774 -8.744 1.00 95.75 331 LYS A CA 1
ATOM 2690 C C . LYS A 1 331 ? -2.793 -7.841 -7.555 1.00 95.75 331 LYS A C 1
ATOM 2692 O O . LYS A 1 331 ? -1.794 -8.037 -6.852 1.00 95.75 331 LYS A O 1
ATOM 2697 N N . PRO A 1 332 ? -3.611 -6.788 -7.368 1.00 97.56 332 PRO A N 1
ATOM 2698 C CA . PRO A 1 332 ? -3.471 -5.906 -6.219 1.00 97.56 332 PRO A CA 1
ATOM 2699 C C . PRO A 1 332 ? -3.702 -6.683 -4.924 1.00 97.56 332 PRO A C 1
ATOM 2701 O O . PRO A 1 332 ? -4.449 -7.663 -4.901 1.00 97.56 332 PRO A O 1
ATOM 2704 N N . GLU A 1 333 ? -3.062 -6.245 -3.845 1.00 98.12 333 GLU A N 1
ATOM 2705 C CA . GLU A 1 333 ? -3.312 -6.844 -2.538 1.00 98.12 333 GLU A CA 1
ATOM 2706 C C . GLU A 1 333 ? -4.736 -6.486 -2.042 1.00 98.12 333 GLU A C 1
ATOM 2708 O O . GLU A 1 333 ? -5.154 -5.329 -2.207 1.00 98.12 333 GLU A O 1
ATOM 2713 N N . PRO A 1 334 ? -5.504 -7.441 -1.475 1.00 98.31 334 PRO A N 1
ATOM 2714 C CA . PRO A 1 334 ? -6.929 -7.259 -1.205 1.00 98.31 334 PRO A CA 1
ATOM 2715 C C . PRO A 1 334 ? -7.316 -6.080 -0.309 1.00 98.31 334 PRO A C 1
ATOM 2717 O O . PRO A 1 334 ? -8.342 -5.459 -0.578 1.00 98.31 334 PRO A O 1
ATOM 2720 N N . GLU A 1 335 ? -6.534 -5.714 0.710 1.00 97.94 335 GLU A N 1
ATOM 2721 C CA . GLU A 1 335 ? -6.856 -4.559 1.564 1.00 97.94 335 GLU A CA 1
ATOM 2722 C C . GLU A 1 335 ? -6.713 -3.220 0.826 1.00 97.94 335 GLU A C 1
ATOM 2724 O O . GLU A 1 335 ? -7.515 -2.308 1.033 1.00 97.94 335 GLU A O 1
ATOM 2729 N N . TYR A 1 336 ? -5.757 -3.121 -0.104 1.00 98.69 336 TYR A N 1
ATOM 2730 C CA . TYR A 1 336 ? -5.584 -1.943 -0.958 1.00 98.69 336 TYR A CA 1
ATOM 2731 C C . TYR A 1 336 ? -6.677 -1.869 -2.025 1.00 98.69 336 TYR A C 1
ATOM 2733 O O . TYR A 1 336 ? -7.234 -0.795 -2.255 1.00 98.69 336 TYR A O 1
ATOM 2741 N N . TYR A 1 337 ? -7.013 -3.005 -2.652 1.00 98.69 337 TYR A N 1
ATOM 2742 C CA . TYR A 1 337 ? -8.153 -3.098 -3.570 1.00 98.69 337 TYR A CA 1
ATOM 2743 C C . TYR A 1 337 ? -9.455 -2.705 -2.870 1.00 98.69 337 TYR A C 1
ATOM 2745 O O . TYR A 1 337 ? -10.167 -1.833 -3.360 1.00 98.69 337 TYR A O 1
ATOM 2753 N N . GLY A 1 338 ? -9.725 -3.288 -1.700 1.00 98.62 338 GLY A N 1
ATOM 2754 C CA . GLY A 1 338 ? -10.920 -3.011 -0.912 1.00 98.62 338 GLY A CA 1
ATOM 2755 C C . GLY A 1 338 ? -11.038 -1.537 -0.544 1.00 98.62 338 GLY A C 1
ATOM 2756 O O . GLY A 1 338 ? -12.093 -0.937 -0.736 1.00 98.62 338 GLY A O 1
ATOM 2757 N N . PHE A 1 339 ? -9.939 -0.929 -0.098 1.00 98.88 339 PHE A N 1
ATOM 2758 C CA . PHE A 1 339 ? -9.906 0.488 0.243 1.00 98.88 339 PHE A CA 1
ATOM 2759 C C . PHE A 1 339 ? -10.206 1.383 -0.963 1.00 98.88 339 PHE A C 1
ATOM 2761 O O . PHE A 1 339 ? -11.106 2.219 -0.896 1.00 98.88 339 PHE A O 1
ATOM 2768 N N . VAL A 1 340 ? -9.507 1.186 -2.085 1.00 98.75 340 VAL A N 1
ATOM 2769 C CA . VAL A 1 340 ? -9.727 1.983 -3.304 1.00 98.75 340 VAL A CA 1
ATOM 2770 C C . VAL A 1 340 ? -11.139 1.780 -3.849 1.00 98.75 340 VAL A C 1
ATOM 2772 O O . VAL A 1 340 ? -11.792 2.754 -4.229 1.00 98.75 340 VAL A O 1
ATOM 2775 N N . LYS A 1 341 ? -11.633 0.537 -3.853 1.00 98.69 341 LYS A N 1
ATOM 2776 C CA . LYS A 1 341 ? -12.988 0.222 -4.301 1.00 98.69 341 LYS A CA 1
ATOM 2777 C C . LYS A 1 341 ? -14.033 0.902 -3.423 1.00 98.69 341 LYS A C 1
ATOM 2779 O O . LYS A 1 341 ? -14.946 1.515 -3.962 1.00 98.69 341 LYS A O 1
ATOM 2784 N N . ALA A 1 342 ? -13.863 0.886 -2.102 1.00 98.75 342 ALA A N 1
ATOM 2785 C CA . ALA A 1 342 ? -14.741 1.604 -1.184 1.00 98.75 342 ALA A CA 1
ATOM 2786 C C . ALA A 1 342 ? -14.702 3.127 -1.401 1.00 98.75 342 ALA A C 1
ATOM 2788 O O . ALA A 1 342 ? -15.749 3.771 -1.411 1.00 98.75 342 ALA A O 1
ATOM 2789 N N . CYS A 1 343 ? -13.524 3.713 -1.637 1.00 98.75 343 CYS A N 1
ATOM 2790 C CA . CYS A 1 343 ? -13.410 5.135 -1.983 1.00 98.75 343 CYS A CA 1
ATOM 2791 C C . CYS A 1 343 ? -14.200 5.469 -3.257 1.00 98.75 343 CYS A C 1
ATOM 2793 O O . CYS A 1 343 ? -14.975 6.426 -3.282 1.00 98.75 343 CYS A O 1
ATOM 2795 N N . LEU A 1 344 ? -14.034 4.657 -4.305 1.00 98.56 344 LEU A N 1
ATOM 2796 C CA . LEU A 1 344 ? -14.732 4.841 -5.574 1.00 98.56 344 LEU A CA 1
ATOM 2797 C C . LEU A 1 344 ? -16.247 4.650 -5.428 1.00 98.56 344 LEU A C 1
ATOM 2799 O O . LEU A 1 344 ? -17.021 5.477 -5.903 1.00 98.56 344 LEU A O 1
ATOM 2803 N N . ASP A 1 345 ? -16.681 3.590 -4.750 1.00 98.44 345 ASP A N 1
ATOM 2804 C CA . ASP A 1 345 ? -18.096 3.282 -4.552 1.00 98.44 345 ASP A CA 1
ATOM 2805 C C . ASP A 1 345 ? -18.805 4.397 -3.769 1.00 98.44 345 ASP A C 1
ATOM 2807 O O . ASP A 1 345 ? -19.888 4.836 -4.171 1.00 98.44 345 ASP A O 1
ATOM 2811 N N . ARG A 1 346 ? -18.165 4.928 -2.717 1.00 97.44 346 ARG A N 1
ATOM 2812 C CA . ARG A 1 346 ? -18.680 6.071 -1.950 1.00 97.44 346 ARG A CA 1
ATOM 2813 C C . ARG A 1 346 ? -18.805 7.313 -2.822 1.00 97.44 346 ARG A C 1
ATOM 2815 O O . ARG A 1 346 ? -19.841 7.973 -2.798 1.00 97.44 346 ARG A O 1
ATOM 2822 N N . LYS A 1 347 ? -17.778 7.609 -3.622 1.00 96.62 347 LYS A N 1
ATOM 2823 C CA . LYS A 1 347 ? -17.775 8.737 -4.564 1.00 96.62 347 LYS A CA 1
ATOM 2824 C C . LYS A 1 347 ? -18.904 8.640 -5.591 1.00 96.62 347 LYS A C 1
ATOM 2826 O O . LYS A 1 347 ? -19.493 9.651 -5.959 1.00 96.62 347 LYS A O 1
ATOM 2831 N N . LEU A 1 348 ? -19.224 7.425 -6.033 1.00 97.25 348 LEU A N 1
ATOM 2832 C CA . LEU A 1 348 ? -20.327 7.144 -6.954 1.00 97.25 348 LEU A CA 1
ATOM 2833 C C . LEU A 1 348 ? -21.702 7.080 -6.261 1.00 97.25 348 LEU A C 1
ATOM 2835 O O . LEU A 1 348 ? -22.694 6.764 -6.915 1.00 97.25 348 LEU A O 1
ATOM 2839 N N . GLY A 1 349 ? -21.783 7.371 -4.958 1.00 96.44 349 GLY A N 1
ATOM 2840 C CA . GLY A 1 349 ? -23.035 7.414 -4.200 1.00 96.44 349 GLY A CA 1
ATOM 2841 C C . GLY A 1 349 ? -23.612 6.041 -3.850 1.00 96.44 349 GLY A C 1
ATOM 2842 O O . GLY A 1 349 ? -24.800 5.937 -3.542 1.00 96.44 349 GLY A O 1
ATOM 2843 N N . ARG A 1 350 ? -22.810 4.970 -3.903 1.00 96.88 350 ARG A N 1
ATOM 2844 C CA . ARG A 1 350 ? -23.276 3.627 -3.535 1.00 96.88 350 ARG A CA 1
ATOM 2845 C C . ARG A 1 350 ? -23.426 3.516 -2.015 1.00 96.88 350 ARG A C 1
ATOM 2847 O O . ARG A 1 350 ? -22.516 3.924 -1.293 1.00 96.88 350 ARG A O 1
ATOM 2854 N N . PRO A 1 351 ? -24.512 2.903 -1.508 1.00 94.19 351 PRO A N 1
ATOM 2855 C CA . PRO A 1 351 ? -24.793 2.851 -0.072 1.00 94.19 351 PRO A CA 1
ATOM 2856 C C . PRO A 1 351 ? -23.851 1.925 0.708 1.00 94.19 351 PRO A C 1
ATOM 2858 O O . PRO A 1 351 ? -23.723 2.075 1.918 1.00 94.19 351 PRO A O 1
ATOM 2861 N N . LYS A 1 352 ? -23.207 0.963 0.036 1.00 93.56 352 LYS A N 1
ATOM 2862 C CA . LYS A 1 352 ? -22.185 0.070 0.596 1.00 93.56 352 LYS A CA 1
ATOM 2863 C C . LYS A 1 352 ? -21.153 -0.266 -0.485 1.00 93.56 352 LYS A C 1
ATOM 2865 O O . LYS A 1 352 ? -21.542 -0.310 -1.657 1.00 93.56 352 LYS A O 1
ATOM 2870 N N . PRO A 1 353 ? -19.895 -0.554 -0.114 1.00 93.44 353 PRO A N 1
ATOM 2871 C CA . PRO A 1 353 ? -18.927 -1.096 -1.054 1.00 93.44 353 PRO A CA 1
ATOM 2872 C C . PRO A 1 353 ? -19.342 -2.470 -1.594 1.00 93.44 353 PRO A C 1
ATOM 2874 O O . PRO A 1 353 ? -19.912 -3.291 -0.867 1.00 93.44 353 PRO A O 1
ATOM 2877 N N . GLU A 1 354 ? -18.987 -2.734 -2.845 1.00 90.94 354 GLU A N 1
ATOM 2878 C CA . GLU A 1 354 ? -19.210 -4.004 -3.537 1.00 90.94 354 GLU A CA 1
ATOM 2879 C C . GLU A 1 354 ? -17.864 -4.682 -3.839 1.00 90.94 354 GLU A C 1
ATOM 2881 O O . GLU A 1 354 ? -17.080 -4.185 -4.662 1.00 90.94 354 GLU A O 1
ATOM 2886 N N . PHE A 1 355 ? -17.601 -5.802 -3.155 1.00 90.81 355 PHE A N 1
ATOM 2887 C CA . PHE A 1 355 ? -16.326 -6.529 -3.198 1.00 90.81 355 PHE A CA 1
ATOM 2888 C C . PHE A 1 355 ? -16.382 -7.784 -4.049 1.00 90.81 355 PHE A C 1
ATOM 2890 O O . PHE A 1 355 ? -17.353 -8.556 -3.877 1.00 90.81 355 PHE A O 1
#

Sequence (355 aa):
MKTKPLQHSVNELRRIGIQPDIIVARCREMITEDVIRKIALFGTIPREAVFCSYTVPSVYKVPLILDEQGMGEYICKRLSLPKKEPSWGDWRRFVEKIENPRYDVKIALVGKYAGLADSYVSMNEALRHAGAECGARILIDYIEAENFEEDPERVNTLKEYDGIFVPYGFGPRGTEGKIKAIKFARENDMPFLGICYGFQLAVVEFARNVCKLEGANSTEIEQNPLHPVIDLMPEQREITYKGATMRLGAHKVIIKEGTLAHRLYGKTEIYERHRHRWEVNPKYWRILQEHGAVFSGMSPDRRRVEIFELPDKYFFFASQFHGEFKSRPGKPEPEYYGFVKACLDRKLGRPKPEF

Secondary structure (DSSP, 8-state):
---HHHHHHHHHHHHTTPPPS-EEEEESSPPPHHHHHHHHHHHTS-GGGEEEEE--S-GGGHHHHHHHTTHHHHHHHHTTPPP-----HHHHHHHHHHHS-SEEEEEEEEES-TT-GGGGHHHHHHHHHHHHHHTEEEEEEEEETTHHHH-GGGGGGGGGSSEEEE----SSTTHHHHHHHHHHHHHTT--EEEETHHHHHHHHHHHHHTS--TTEEETTT-SS-SEEEEE--HHHHT--STTTT-EEEEEEEEEPTTSHHHHHHSSSEEEEEEEE--EE-GGGHHHHHHTT-EEEEE-TTS-SEEEEE-TTSSSEEEESS-GGGT-BTTB--HHHHHHHHHHHHHHTT-SS---

Foldseek 3Di:
DDCVVVLVVLVVCVVVPHQDAAAEAEEQDFDDLVSLVVSCVSSVYDSLRYHYQHDDPDPLCRVVRRVVSVNVVSVCVVVVHDDDDDDCPLSVLLVCLLVQAPEEFEEEEAEQCQPCVVVCVLVQVLLSLLCSVVSYHYHYRYHHLVVCVVPVCCLVVCVVGLAYEYEDDAEQHSLVSLLSNLLSCVVVLHQYEAEQSRQQSNQQSCCVPQLVVPQEDDCRYPVDTPHNQKYADPVLVPDPDPPPLWQFQKAKKAFAPPDPVCVLVVDRIDIFGATDRIFGDPVCPVSSVVSQKDLGIAHPVRPGRAWIFRRVGLHDIYGSGDCSVVADRVRRRRSSSQRRQSSVCVVVVHPHGDD

Radius of gyration: 24.56 Å; chains: 1; bounding box: 64×44×68 Å

pLDDT: mean 94.0, std 7.37, range [53.88, 98.88]